Protein AF-A0A847NI66-F1 (afdb_monomer)

Structure (mmCIF, N/CA/C/O backbone):
data_AF-A0A847NI66-F1
#
_entry.id   AF-A0A847NI66-F1
#
loop_
_atom_site.group_PDB
_atom_site.id
_atom_site.type_symbol
_atom_site.label_atom_id
_atom_site.label_alt_id
_atom_site.label_comp_id
_atom_site.label_asym_id
_atom_site.label_entity_id
_atom_site.label_seq_id
_atom_site.pdbx_PDB_ins_code
_atom_site.Cartn_x
_atom_site.Cartn_y
_atom_site.Cartn_z
_atom_site.occupancy
_atom_site.B_iso_or_equiv
_atom_site.auth_seq_id
_atom_site.auth_comp_id
_atom_site.auth_asym_id
_atom_site.auth_atom_id
_atom_site.pdbx_PDB_model_num
ATOM 1 N N . MET A 1 1 ? -63.579 -19.083 55.088 1.00 67.00 1 MET A N 1
ATOM 2 C CA . MET A 1 1 ? -63.936 -18.489 53.786 1.00 67.00 1 MET A CA 1
ATOM 3 C C . MET A 1 1 ? -63.137 -17.218 53.714 1.00 67.00 1 MET A C 1
ATOM 5 O O . MET A 1 1 ? -63.244 -16.430 54.646 1.00 67.00 1 MET A O 1
ATOM 9 N N . ASP A 1 2 ? -62.292 -17.086 52.705 1.00 79.12 2 ASP A N 1
ATOM 10 C CA . ASP A 1 2 ? -61.424 -15.921 52.574 1.00 79.12 2 ASP A CA 1
ATOM 11 C C . ASP A 1 2 ? -62.212 -14.795 51.907 1.00 79.12 2 ASP A C 1
ATOM 13 O O . ASP A 1 2 ? -62.979 -15.031 50.970 1.00 79.12 2 ASP A O 1
ATOM 17 N N . ILE A 1 3 ? -62.076 -13.587 52.439 1.00 79.25 3 ILE A N 1
ATOM 18 C CA . ILE A 1 3 ? -62.732 -12.386 51.942 1.00 79.25 3 ILE A CA 1
ATOM 19 C C . ILE A 1 3 ? -61.641 -11.511 51.347 1.00 79.25 3 ILE A C 1
ATOM 21 O O . ILE A 1 3 ? -60.741 -11.072 52.058 1.00 79.25 3 ILE A O 1
ATOM 25 N N . ASN A 1 4 ? -61.738 -11.256 50.048 1.00 83.19 4 ASN A N 1
ATOM 26 C CA . ASN A 1 4 ? -60.867 -10.309 49.367 1.00 83.19 4 ASN A CA 1
ATOM 27 C C . ASN A 1 4 ? -61.493 -8.917 49.446 1.00 83.19 4 ASN A C 1
ATOM 29 O O . ASN A 1 4 ? -62.671 -8.736 49.133 1.00 83.19 4 ASN A O 1
ATOM 33 N N . ILE A 1 5 ? -60.696 -7.949 49.867 1.00 79.81 5 ILE A N 1
ATOM 34 C CA . ILE A 1 5 ? -61.041 -6.544 49.995 1.00 79.81 5 ILE A CA 1
ATOM 35 C C . ILE A 1 5 ? -60.202 -5.797 48.970 1.00 79.81 5 ILE A C 1
ATOM 37 O O . ILE A 1 5 ? -58.985 -5.940 48.932 1.00 79.81 5 ILE A O 1
ATOM 41 N N . GLN A 1 6 ? -60.861 -4.994 48.142 1.00 77.94 6 GLN A N 1
ATOM 42 C CA . GLN A 1 6 ? -60.201 -4.096 47.205 1.00 77.94 6 GLN A CA 1
ATOM 43 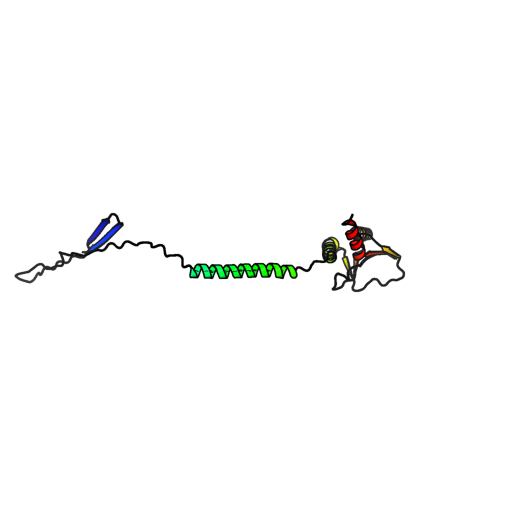C C . GLN A 1 6 ? -60.581 -2.662 47.560 1.00 77.94 6 GLN A C 1
ATOM 45 O O . GLN A 1 6 ? -61.752 -2.367 47.808 1.00 77.94 6 GLN A O 1
ATOM 50 N N . GLY A 1 7 ? -59.590 -1.780 47.601 1.00 74.94 7 GLY A N 1
ATOM 51 C CA . GLY A 1 7 ? -59.760 -0.357 47.866 1.00 74.94 7 GLY A CA 1
ATOM 52 C C . GLY A 1 7 ? -58.999 0.464 46.837 1.00 74.94 7 GLY A C 1
ATOM 53 O O . GLY A 1 7 ? -57.914 0.083 46.409 1.00 74.94 7 GLY A O 1
ATOM 54 N N . GLU A 1 8 ? -59.555 1.596 46.427 1.00 74.88 8 GLU A N 1
ATOM 55 C CA . GLU A 1 8 ? -58.884 2.526 45.522 1.00 74.88 8 GLU A CA 1
ATOM 56 C C . GLU A 1 8 ? -58.510 3.786 46.299 1.00 74.88 8 GLU A C 1
ATOM 58 O O . GLU A 1 8 ? -59.347 4.384 46.975 1.00 74.88 8 GLU A O 1
ATOM 63 N N . THR A 1 9 ? -57.232 4.156 46.248 1.00 72.75 9 THR A N 1
ATOM 64 C CA . THR A 1 9 ? -56.699 5.343 46.921 1.00 72.75 9 THR A CA 1
ATOM 65 C C . THR A 1 9 ? -56.015 6.248 45.906 1.00 72.75 9 THR A C 1
ATOM 67 O O . THR A 1 9 ? -55.599 5.797 44.838 1.00 72.75 9 THR A O 1
ATOM 70 N N . ASP A 1 10 ? -55.791 7.507 46.275 1.00 70.62 10 ASP A N 1
ATOM 71 C CA . ASP A 1 10 ? -55.070 8.492 45.454 1.00 70.62 10 ASP A CA 1
ATOM 72 C C . ASP A 1 10 ? -53.626 8.066 45.092 1.00 70.62 10 ASP A C 1
ATOM 74 O O . ASP A 1 10 ? -52.959 8.721 44.289 1.00 70.62 10 ASP A O 1
ATOM 78 N N . LYS A 1 11 ? -53.119 6.985 45.704 1.00 64.75 11 LYS A N 1
ATOM 79 C CA . LYS A 1 11 ? -51.769 6.435 45.525 1.00 64.75 11 LYS A CA 1
ATOM 80 C C . LYS A 1 11 ? -51.745 5.052 44.860 1.00 64.75 11 LYS A C 1
ATOM 82 O O . LYS A 1 11 ? -50.659 4.522 44.638 1.00 64.75 11 LYS A O 1
ATOM 87 N N . GLY A 1 12 ? -52.903 4.489 44.510 1.00 66.81 12 GLY A N 1
ATOM 88 C CA . GLY A 1 12 ? -53.028 3.190 43.848 1.00 66.81 12 GLY A CA 1
ATOM 89 C C . GLY A 1 12 ? -54.129 2.310 44.439 1.00 66.81 12 GLY A C 1
ATOM 90 O O . GLY A 1 12 ? -54.734 2.633 45.467 1.00 66.81 12 GLY A O 1
ATOM 91 N N . SER A 1 13 ? -54.394 1.191 43.768 1.00 70.06 13 SER A N 1
ATOM 92 C CA . SER A 1 13 ? -55.333 0.167 44.231 1.00 70.06 13 SER A CA 1
ATOM 93 C C . SER A 1 13 ? -54.658 -0.745 45.255 1.00 70.06 13 SER A C 1
ATOM 95 O O . SER A 1 13 ? -53.559 -1.244 45.014 1.00 70.06 13 SER A O 1
ATOM 97 N N . ILE A 1 14 ? -55.323 -0.960 46.384 1.00 71.12 14 ILE A N 1
ATOM 98 C CA . ILE A 1 14 ? -54.933 -1.915 47.420 1.00 71.12 14 ILE A CA 1
ATOM 99 C C . ILE A 1 14 ? -55.820 -3.157 47.323 1.00 71.12 14 ILE A C 1
ATOM 101 O O . ILE A 1 14 ? -57.023 -3.050 47.078 1.00 71.12 14 ILE A O 1
ATOM 105 N N . GLU A 1 15 ? -55.227 -4.331 47.515 1.00 74.88 15 GLU A N 1
ATOM 106 C CA . GLU A 1 15 ? -55.935 -5.609 47.582 1.00 74.88 15 GLU A CA 1
ATOM 107 C C . GLU A 1 15 ? -55.437 -6.377 48.809 1.00 74.88 15 GLU A C 1
ATOM 109 O O . GLU A 1 15 ? -54.244 -6.645 48.944 1.00 74.88 15 GLU A O 1
ATOM 114 N N . GLU A 1 16 ? -56.349 -6.699 49.723 1.00 72.19 16 GLU A N 1
ATOM 115 C CA . GLU A 1 16 ? -56.067 -7.406 50.972 1.00 72.19 16 GLU A CA 1
ATOM 116 C C . GLU A 1 16 ? -57.008 -8.603 51.126 1.00 72.19 16 GLU A C 1
ATOM 118 O O . GLU A 1 16 ? -58.163 -8.560 50.707 1.00 72.19 16 GLU A O 1
ATOM 123 N N . THR A 1 17 ? -56.545 -9.680 51.760 1.00 78.44 17 THR A N 1
ATOM 124 C CA . THR A 1 17 ? -57.362 -10.873 52.020 1.00 78.44 17 THR A CA 1
ATOM 125 C C . THR A 1 17 ? -57.468 -11.113 53.520 1.00 78.44 17 THR A C 1
ATOM 127 O O . THR A 1 17 ? -56.454 -11.281 54.196 1.00 78.44 17 THR A O 1
ATOM 130 N N . ILE A 1 18 ? -58.696 -11.180 54.038 1.00 79.06 18 ILE A N 1
ATOM 131 C CA . ILE A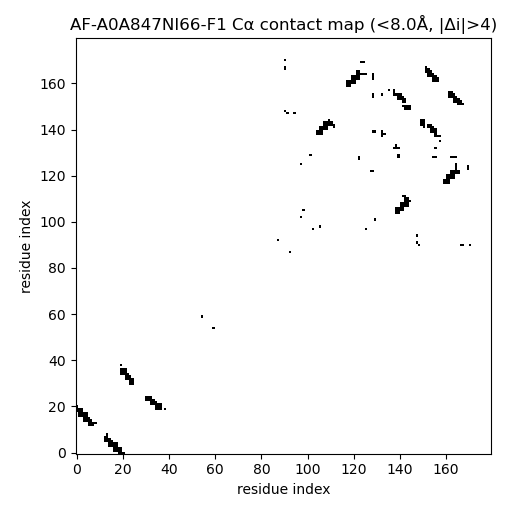 1 18 ? -58.980 -11.512 55.438 1.00 79.06 18 ILE A CA 1
ATOM 132 C C . ILE A 1 18 ? -59.685 -12.866 55.552 1.00 79.06 18 ILE A C 1
ATOM 134 O O . ILE A 1 18 ? -60.569 -13.195 54.761 1.00 79.06 18 ILE A O 1
ATOM 138 N N . THR A 1 19 ? -59.342 -13.644 56.578 1.00 78.31 19 THR A N 1
ATOM 139 C CA . THR A 1 19 ? -59.944 -14.965 56.830 1.00 78.31 19 THR A CA 1
ATOM 140 C C . THR A 1 19 ? -60.623 -14.990 58.203 1.00 78.31 19 THR A C 1
ATOM 142 O O . THR A 1 19 ? -59.993 -15.353 59.204 1.00 78.31 19 THR A O 1
ATOM 145 N N . PRO A 1 20 ? -61.912 -14.612 58.289 1.00 78.75 20 PRO A N 1
ATOM 146 C CA . PRO A 1 20 ? -62.667 -14.738 59.526 1.00 78.75 20 PRO A CA 1
ATOM 147 C C . PRO A 1 20 ? -63.026 -16.202 59.813 1.00 78.75 20 PRO A C 1
ATOM 149 O O . PRO A 1 20 ? -63.293 -17.010 58.916 1.00 78.75 20 PRO A O 1
ATOM 152 N N . SER A 1 21 ? -63.073 -16.538 61.096 1.00 80.06 21 SER A N 1
ATOM 153 C CA . SER A 1 21 ? -63.401 -17.853 61.634 1.00 80.06 21 SER A CA 1
ATOM 154 C C . SER A 1 21 ? -64.413 -17.721 62.771 1.00 80.06 21 SER A C 1
ATOM 156 O O . SER A 1 21 ? -64.324 -16.823 63.609 1.00 80.06 21 SER A O 1
ATOM 158 N N . ILE A 1 22 ? -65.390 -18.629 62.780 1.00 82.94 22 ILE A N 1
ATOM 159 C CA . ILE A 1 22 ? -66.428 -18.739 63.806 1.00 82.94 22 ILE A CA 1
ATOM 160 C C . ILE A 1 22 ? -66.473 -20.199 64.248 1.00 82.94 22 ILE A C 1
ATOM 162 O O . ILE A 1 22 ? -66.565 -21.104 63.419 1.00 82.94 22 ILE A O 1
ATOM 166 N N . VAL A 1 23 ? -66.426 -20.423 65.557 1.00 80.00 23 VAL A N 1
ATOM 167 C CA . VAL A 1 23 ? -66.478 -21.743 66.181 1.00 80.00 23 VAL A CA 1
ATOM 168 C C . VAL A 1 23 ? -67.742 -21.836 67.032 1.00 80.00 23 VAL A C 1
ATOM 170 O O . VAL A 1 23 ? -67.916 -21.085 67.994 1.00 80.00 23 VAL A O 1
ATOM 173 N N . ILE A 1 24 ? -68.626 -22.774 66.676 1.00 83.00 24 ILE A N 1
ATOM 174 C CA . ILE A 1 24 ? -69.886 -23.038 67.385 1.00 83.00 24 ILE A CA 1
ATOM 175 C C . ILE A 1 24 ? -69.813 -24.431 68.033 1.00 83.00 24 ILE A C 1
ATOM 177 O O . ILE A 1 24 ? -69.753 -25.429 67.311 1.00 83.00 24 ILE A O 1
ATOM 181 N N . PRO A 1 25 ? -69.829 -24.536 69.374 1.00 82.38 25 PRO A N 1
ATOM 182 C CA . PRO A 1 25 ? -69.877 -25.824 70.063 1.00 82.38 25 PRO A CA 1
ATOM 183 C C . PRO A 1 25 ? -71.261 -26.478 69.920 1.00 82.38 25 PRO A C 1
ATOM 185 O O . PRO A 1 25 ? -72.270 -25.839 70.199 1.00 82.38 25 PRO A O 1
ATOM 188 N N . LEU A 1 26 ? -71.321 -27.759 69.533 1.00 81.25 26 LEU A N 1
ATOM 189 C CA . LEU A 1 26 ? -72.589 -28.484 69.304 1.00 81.25 26 LEU A CA 1
ATOM 190 C C . LEU A 1 26 ? -72.963 -29.491 70.411 1.00 81.25 26 LEU A C 1
ATOM 192 O O . LEU A 1 26 ? -74.011 -30.123 70.325 1.00 81.25 26 LEU A O 1
ATOM 196 N N . ASN A 1 27 ? -72.129 -29.659 71.444 1.00 75.94 27 ASN A N 1
ATOM 197 C CA . ASN A 1 27 ? -72.331 -30.665 72.500 1.00 75.94 27 ASN A CA 1
ATOM 198 C C . ASN A 1 27 ? -72.113 -30.102 73.917 1.00 75.94 27 ASN A C 1
ATOM 200 O O . ASN A 1 27 ? -71.461 -30.724 74.755 1.00 75.94 27 ASN A O 1
ATOM 204 N N . THR A 1 28 ? -72.614 -28.894 74.180 1.00 78.00 28 THR A N 1
ATOM 205 C CA . THR A 1 28 ? -72.609 -28.290 75.521 1.00 78.00 28 THR A CA 1
ATOM 206 C C . THR A 1 28 ? -73.963 -27.634 75.806 1.00 78.00 28 THR A C 1
ATOM 208 O O . THR A 1 28 ? -74.585 -27.060 74.917 1.00 78.00 28 THR A O 1
ATOM 211 N N . SER A 1 29 ? -74.453 -27.730 77.048 1.00 72.50 29 SER A N 1
ATOM 212 C CA . SER A 1 29 ? -75.770 -27.193 77.449 1.00 72.50 29 SER A CA 1
ATOM 213 C C . SER A 1 29 ? -75.810 -25.663 77.531 1.00 72.50 29 SER A C 1
ATOM 215 O O . SER A 1 29 ? -76.879 -25.062 77.508 1.00 72.50 29 SER A O 1
ATOM 217 N N . MET A 1 30 ? -74.640 -25.039 77.638 1.00 66.44 30 MET A N 1
ATOM 218 C CA . MET A 1 30 ? -74.405 -23.607 77.513 1.00 66.44 30 MET A CA 1
ATOM 219 C C . MET A 1 30 ? -73.188 -23.460 76.603 1.00 66.44 30 MET A C 1
ATOM 221 O O . MET A 1 30 ? -72.168 -24.120 76.823 1.00 66.44 30 MET A O 1
ATOM 225 N N . PHE A 1 31 ? -73.304 -22.663 75.548 1.00 75.81 31 PHE A N 1
ATOM 226 C CA . PHE A 1 31 ? -72.214 -22.440 74.608 1.00 75.81 31 PHE A CA 1
ATOM 227 C C . PHE A 1 31 ? -72.034 -20.951 74.349 1.00 75.81 31 PHE A C 1
ATOM 229 O O . PHE A 1 31 ? -72.996 -20.188 74.299 1.00 75.81 31 PHE A O 1
ATOM 236 N N . GLN A 1 32 ? -70.775 -20.562 74.184 1.00 75.12 32 GLN A N 1
ATOM 237 C CA . GLN A 1 32 ? -70.376 -19.247 73.718 1.00 75.12 32 GLN A CA 1
ATOM 238 C C . GLN A 1 32 ? -69.835 -19.415 72.301 1.00 75.12 32 GLN A C 1
ATOM 240 O O . GLN A 1 32 ? -69.019 -20.302 72.044 1.00 75.12 32 GLN A O 1
ATOM 245 N N . ILE A 1 33 ? -70.327 -18.590 71.381 1.00 77.81 33 ILE A N 1
ATOM 246 C CA . ILE A 1 33 ? -69.792 -18.515 70.024 1.00 77.81 33 ILE A CA 1
ATOM 247 C C . ILE A 1 33 ? -68.497 -17.710 70.113 1.00 77.81 33 ILE A C 1
ATOM 249 O O . ILE A 1 33 ? -68.516 -16.557 70.544 1.00 77.81 33 ILE A O 1
ATOM 253 N N . SER A 1 34 ? -67.387 -18.333 69.733 1.00 70.56 34 SER A N 1
ATOM 254 C CA . SER A 1 34 ? -66.053 -17.728 69.760 1.00 70.56 34 SER A CA 1
ATOM 255 C C . SER A 1 34 ? -65.480 -17.689 68.346 1.00 70.56 34 SER A C 1
ATOM 257 O O . SER A 1 34 ? -65.810 -18.532 67.515 1.00 70.56 34 SER A O 1
ATOM 259 N N . GLY A 1 35 ? -64.626 -16.717 68.048 1.00 74.06 35 GLY A N 1
ATOM 260 C CA . GLY A 1 35 ? -64.072 -16.521 66.709 1.00 74.06 35 GLY A CA 1
ATOM 261 C C . GLY A 1 35 ? -63.222 -15.257 66.622 1.00 74.06 35 GLY A C 1
ATOM 262 O O . GLY A 1 35 ? -63.134 -14.506 67.591 1.00 74.06 35 GLY A O 1
ATOM 263 N N . ASN A 1 36 ? -62.602 -15.020 65.466 1.00 71.44 36 ASN A N 1
ATOM 264 C CA . ASN A 1 36 ? -61.813 -13.816 65.162 1.00 71.44 36 ASN A CA 1
ATOM 265 C C . ASN A 1 36 ? -62.589 -12.860 64.233 1.00 71.44 36 ASN A C 1
ATOM 267 O O . ASN A 1 36 ? -62.105 -12.464 63.179 1.00 71.44 36 ASN A O 1
ATOM 271 N N . THR A 1 37 ? -63.825 -12.523 64.604 1.00 63.31 37 THR A N 1
ATOM 272 C CA . THR A 1 37 ? -64.723 -11.668 63.805 1.00 63.31 37 THR A CA 1
ATOM 273 C C . THR A 1 37 ? -64.368 -10.178 63.821 1.00 63.31 37 THR A C 1
ATOM 275 O O . THR A 1 37 ? -64.776 -9.466 62.911 1.00 63.31 37 THR A O 1
ATOM 278 N N . GLU A 1 38 ? -63.601 -9.708 64.807 1.00 61.22 38 GLU A N 1
ATOM 279 C CA . GLU A 1 38 ? -63.075 -8.337 64.875 1.00 61.22 38 GLU A CA 1
ATOM 280 C C . GLU A 1 38 ? -61.568 -8.370 64.573 1.00 61.22 38 GLU A C 1
ATOM 282 O O . GLU A 1 38 ? -60.746 -8.578 65.464 1.00 61.22 38 GLU A O 1
ATOM 287 N N . LEU A 1 39 ? -61.209 -8.249 63.293 1.00 64.06 39 LEU A N 1
ATOM 288 C CA . LEU A 1 39 ? -59.822 -8.154 62.831 1.00 64.06 39 LEU A CA 1
ATOM 289 C C . LEU A 1 39 ? -59.523 -6.690 62.487 1.00 64.06 39 LEU A C 1
ATOM 291 O O . LEU A 1 39 ? -60.049 -6.178 61.503 1.00 64.06 39 LEU A O 1
ATOM 295 N N . ASP A 1 40 ? -58.686 -6.035 63.293 1.00 61.19 40 ASP A N 1
ATOM 296 C CA . ASP A 1 40 ? -58.102 -4.721 62.993 1.00 61.19 40 ASP A CA 1
ATOM 297 C C . ASP A 1 40 ? -56.650 -4.941 62.546 1.00 61.19 40 ASP A C 1
ATOM 299 O O . ASP A 1 40 ? -55.767 -5.213 63.366 1.00 61.19 40 ASP A O 1
ATOM 303 N N . ILE A 1 41 ? -56.426 -4.961 61.229 1.00 65.06 41 ILE A N 1
ATOM 304 C CA . ILE A 1 41 ? -55.103 -5.177 60.638 1.00 65.06 41 ILE A CA 1
ATOM 305 C C . ILE A 1 41 ? -54.547 -3.803 60.236 1.00 65.06 41 ILE A C 1
ATOM 307 O O . ILE A 1 41 ? -55.065 -3.194 59.300 1.00 65.06 41 ILE A O 1
ATOM 311 N N . PRO A 1 42 ? -53.500 -3.290 60.908 1.00 61.06 42 PRO A N 1
ATOM 312 C CA . PRO A 1 42 ? -52.881 -2.028 60.524 1.00 61.06 42 PRO A CA 1
ATOM 313 C C . PRO A 1 42 ? -52.101 -2.193 59.210 1.00 61.06 42 PRO A C 1
ATOM 315 O O . PRO A 1 42 ? -51.086 -2.889 59.168 1.00 61.06 42 PRO A O 1
ATOM 318 N N . GLY A 1 43 ? -52.568 -1.535 58.147 1.00 61.25 43 GLY A N 1
ATOM 319 C CA . GLY A 1 43 ? -51.896 -1.462 56.845 1.00 61.25 43 GLY A CA 1
ATOM 320 C C . GLY A 1 43 ? -51.013 -0.215 56.708 1.00 61.25 43 GLY A C 1
ATOM 321 O O . GLY A 1 43 ? -51.354 0.860 57.204 1.00 61.25 43 GLY A O 1
ATOM 322 N N . ALA A 1 44 ? -49.873 -0.342 56.023 1.00 62.97 44 ALA A N 1
ATOM 323 C CA . ALA A 1 44 ? -48.981 0.769 55.689 1.00 62.97 44 ALA A CA 1
ATOM 324 C C . ALA A 1 44 ? -48.841 0.892 54.165 1.00 62.97 44 ALA A C 1
ATOM 326 O O . ALA A 1 44 ? -48.603 -0.099 53.480 1.00 62.97 44 ALA A O 1
ATOM 327 N N . ILE A 1 45 ? -48.977 2.111 53.635 1.00 64.75 45 ILE A N 1
ATOM 328 C CA . ILE A 1 45 ? -48.779 2.403 52.209 1.00 64.75 45 ILE A CA 1
ATOM 329 C C . ILE A 1 45 ? -47.314 2.799 52.009 1.00 64.75 45 ILE A C 1
ATOM 331 O O . ILE A 1 45 ? -46.892 3.871 52.445 1.00 64.75 45 ILE A O 1
ATOM 335 N N . GLU A 1 46 ? -46.533 1.937 51.362 1.00 64.06 46 GLU A N 1
ATOM 336 C CA . GLU A 1 46 ? -45.133 2.218 51.039 1.00 64.06 46 GLU A CA 1
ATOM 337 C C . GLU A 1 46 ? -45.026 2.951 49.690 1.00 64.06 46 GLU A C 1
ATOM 339 O O . GLU A 1 46 ? -45.354 2.412 48.634 1.00 64.06 46 GLU A O 1
ATOM 344 N N . GLU A 1 47 ? -44.555 4.202 49.705 1.00 59.44 47 GLU A N 1
ATOM 345 C CA . GLU A 1 47 ? -44.311 4.993 48.492 1.00 59.44 47 GLU A CA 1
ATOM 346 C C . GLU A 1 47 ? -42.850 4.827 48.039 1.00 59.44 47 GLU A C 1
ATOM 348 O O . GLU A 1 47 ? -41.910 5.230 48.729 1.00 59.44 47 GLU A O 1
ATOM 353 N N . THR A 1 48 ? -42.635 4.238 46.857 1.00 66.69 48 THR A N 1
ATOM 354 C CA . THR A 1 48 ? -41.286 4.087 46.288 1.00 66.69 48 THR A CA 1
ATOM 355 C C . THR A 1 48 ? -40.797 5.433 45.748 1.00 66.69 48 THR A C 1
ATOM 357 O O . THR A 1 48 ? -41.216 5.881 44.682 1.00 66.69 48 THR A O 1
ATOM 360 N N . THR A 1 49 ? -39.881 6.086 46.464 1.00 65.00 49 THR A N 1
ATOM 361 C CA . THR A 1 49 ? -39.250 7.337 46.016 1.00 65.00 49 THR A CA 1
ATOM 362 C C . THR A 1 49 ? -37.991 7.051 45.196 1.00 65.00 49 THR A C 1
ATOM 364 O O . THR A 1 49 ? -37.014 6.486 45.684 1.00 65.00 49 THR A O 1
ATOM 367 N N . GLN A 1 50 ? -37.987 7.467 43.926 1.00 64.19 50 GLN A N 1
ATOM 368 C CA . GLN A 1 50 ? -36.779 7.436 43.098 1.00 64.19 50 GLN A CA 1
ATOM 369 C C . GLN A 1 50 ? -35.871 8.612 43.464 1.00 64.19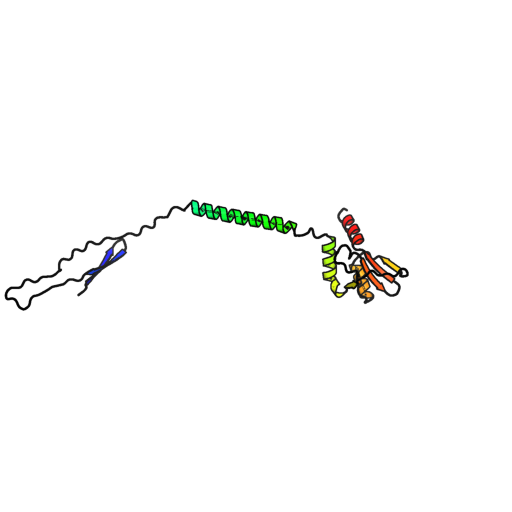 50 GLN A C 1
ATOM 371 O O . GLN A 1 50 ? -36.043 9.736 42.994 1.00 64.19 50 GLN A O 1
ATOM 376 N N . ILE A 1 51 ? -34.890 8.353 44.322 1.00 69.62 51 ILE A N 1
ATOM 377 C CA . ILE A 1 51 ? -33.812 9.299 44.615 1.00 69.62 51 ILE A CA 1
ATOM 378 C C . ILE A 1 51 ? -32.781 9.235 43.488 1.00 69.62 51 ILE A C 1
ATOM 380 O O . ILE A 1 51 ? -32.195 8.185 43.226 1.00 69.62 51 ILE A O 1
ATOM 384 N N . GLN A 1 52 ? -32.537 10.367 42.824 1.00 62.12 52 GLN A N 1
ATOM 385 C CA . GLN A 1 52 ? -31.427 10.488 41.882 1.00 62.12 52 GLN A CA 1
ATOM 386 C C . GLN A 1 52 ? -30.115 10.314 42.654 1.00 62.12 52 GLN A C 1
ATOM 388 O O . GLN A 1 52 ? -29.734 11.188 43.437 1.00 62.12 52 GLN A O 1
ATOM 393 N N . LEU A 1 53 ? -29.435 9.178 42.462 1.00 64.69 53 LEU A N 1
ATOM 394 C CA . LEU A 1 53 ? -28.126 8.974 43.069 1.00 64.69 53 LEU A CA 1
ATOM 395 C C . LEU A 1 53 ? -27.152 10.029 42.522 1.00 64.69 53 LEU A C 1
ATOM 397 O O . LEU A 1 53 ? -27.075 10.222 41.304 1.00 64.69 53 LEU A O 1
ATOM 401 N N . PRO A 1 54 ? -26.395 10.719 43.391 1.00 69.50 54 PRO A N 1
ATOM 402 C CA . PRO A 1 54 ? -25.375 11.647 42.939 1.00 69.50 54 PRO A CA 1
ATOM 403 C C . PRO A 1 54 ? -24.345 10.889 42.100 1.00 69.50 54 PRO A C 1
ATOM 405 O O . PRO A 1 54 ? -23.862 9.830 42.500 1.00 69.50 54 PRO A O 1
ATOM 408 N N . VAL A 1 55 ? -24.006 11.446 40.935 1.00 70.69 55 VAL A N 1
ATOM 409 C CA . VAL A 1 55 ? -22.999 10.876 40.035 1.00 70.69 55 VAL A CA 1
ATOM 410 C C . VAL A 1 55 ? -21.707 10.641 40.814 1.00 70.69 55 VAL A C 1
ATOM 412 O O . VAL A 1 55 ? -21.129 11.577 41.377 1.00 70.69 55 VAL A O 1
ATOM 415 N N . ASP A 1 56 ? -21.248 9.390 40.834 1.00 76.62 56 ASP A N 1
ATOM 416 C CA . ASP A 1 56 ? -19.995 9.016 41.478 1.00 76.62 56 ASP A CA 1
ATOM 417 C C . ASP A 1 56 ? -18.819 9.607 40.689 1.00 76.62 56 ASP A C 1
ATOM 419 O O . ASP A 1 56 ? -18.326 9.055 39.700 1.00 76.62 56 ASP A O 1
ATOM 423 N N . LYS A 1 57 ? -18.369 10.779 41.145 1.00 80.00 57 LYS A N 1
ATOM 424 C CA . LYS A 1 57 ? -17.282 11.551 40.533 1.00 80.00 57 LYS A CA 1
ATOM 425 C C . LYS A 1 57 ? -15.990 10.739 40.400 1.00 80.00 57 LYS A C 1
ATOM 427 O O . LYS A 1 57 ? -15.203 11.026 39.502 1.00 80.00 57 LYS A O 1
ATOM 432 N N . LYS A 1 58 ? -15.759 9.734 41.259 1.00 82.19 58 LYS A N 1
ATOM 433 C CA . LYS A 1 58 ? -14.552 8.894 41.205 1.00 82.19 58 LYS A CA 1
ATOM 434 C C . LYS A 1 58 ? -14.597 7.927 40.027 1.00 82.19 58 LYS A C 1
ATOM 436 O O . LYS A 1 58 ? -13.602 7.802 39.319 1.00 82.19 58 LYS A O 1
ATOM 441 N N . GLN A 1 59 ? -15.745 7.294 39.787 1.00 81.12 59 GLN A N 1
ATOM 442 C CA . GLN A 1 59 ? -15.921 6.402 38.638 1.00 81.12 59 GLN A CA 1
ATOM 443 C C . GLN A 1 59 ? -15.815 7.172 37.322 1.00 81.12 59 GLN A C 1
ATOM 445 O O . GLN A 1 59 ? -15.085 6.759 36.425 1.00 81.12 59 GLN A O 1
ATOM 450 N N . VAL A 1 60 ? -16.456 8.341 37.235 1.00 85.81 60 VAL A N 1
ATOM 451 C CA . VAL A 1 60 ? -16.377 9.195 36.039 1.00 85.81 60 VAL A CA 1
ATOM 452 C C . VAL A 1 60 ? -14.940 9.652 35.770 1.00 85.81 60 VAL A C 1
ATOM 454 O O . VAL A 1 60 ? -14.486 9.606 34.626 1.00 85.81 60 VAL A O 1
ATOM 457 N N . ALA A 1 61 ? -14.190 10.029 36.811 1.00 86.56 61 ALA A N 1
ATOM 458 C CA . ALA A 1 61 ? -12.783 10.397 36.669 1.00 86.56 61 ALA A CA 1
ATOM 459 C C . ALA A 1 61 ? -11.916 9.219 36.190 1.00 86.56 61 ALA A C 1
ATOM 461 O O . ALA A 1 61 ? -11.073 9.402 35.313 1.00 86.56 61 ALA A O 1
ATOM 462 N N . LEU A 1 62 ? -12.144 8.008 36.712 1.00 89.88 62 LEU A N 1
ATOM 463 C CA . LEU A 1 62 ? -11.411 6.805 36.310 1.00 89.88 62 LEU A CA 1
ATOM 464 C C . LEU A 1 62 ? -11.629 6.476 34.825 1.00 89.88 62 LEU A C 1
ATOM 466 O O . LEU A 1 62 ? -10.661 6.271 34.092 1.00 89.88 62 LEU A O 1
ATOM 470 N N . PHE A 1 63 ? -12.882 6.496 34.358 1.00 90.06 63 PHE A N 1
ATOM 471 C CA . PHE A 1 63 ? -13.193 6.282 32.942 1.00 90.06 63 PHE A CA 1
ATOM 472 C C . PHE A 1 63 ? -12.616 7.383 32.044 1.00 90.06 63 PHE A C 1
ATOM 474 O O . PHE A 1 63 ? -12.110 7.083 30.963 1.00 90.06 63 PHE A O 1
ATOM 481 N N . GLY A 1 64 ? -12.617 8.638 32.505 1.00 91.19 64 GLY A N 1
ATOM 482 C CA . GLY A 1 64 ? -11.989 9.750 31.789 1.00 91.19 64 GLY A CA 1
ATOM 483 C C . GLY A 1 64 ? -10.479 9.566 31.606 1.00 91.19 64 GLY A C 1
ATOM 484 O O . GLY A 1 64 ? -9.961 9.793 30.514 1.00 91.19 64 GLY A O 1
ATOM 485 N N . ILE A 1 65 ? -9.776 9.092 32.641 1.00 93.31 65 ILE A N 1
ATOM 486 C CA . ILE A 1 65 ? -8.335 8.800 32.573 1.00 93.31 65 ILE A CA 1
ATOM 487 C C . ILE A 1 65 ? -8.059 7.668 31.578 1.00 93.31 65 ILE A C 1
ATOM 489 O O . ILE A 1 65 ? -7.179 7.805 30.729 1.00 93.31 65 ILE A O 1
ATOM 493 N N . ILE A 1 66 ? -8.828 6.574 31.641 1.00 94.75 66 ILE A N 1
ATOM 494 C CA . ILE A 1 66 ? -8.693 5.436 30.717 1.00 94.75 66 ILE A CA 1
ATOM 495 C C . ILE A 1 66 ? -8.888 5.893 29.267 1.00 94.75 66 ILE A C 1
ATOM 497 O O . ILE A 1 66 ? -8.084 5.557 28.396 1.00 94.75 66 ILE A O 1
ATOM 501 N N . LEU A 1 67 ? -9.919 6.703 29.011 1.00 94.06 67 LEU A N 1
ATOM 502 C CA . LEU A 1 67 ? -10.193 7.240 27.681 1.00 94.06 67 LEU A CA 1
ATOM 503 C C . LEU A 1 67 ? -9.069 8.169 27.195 1.00 94.06 67 LEU A C 1
ATOM 505 O O . LEU A 1 67 ? -8.669 8.101 26.034 1.00 94.06 67 LEU A O 1
ATOM 509 N N . GLY A 1 68 ? -8.517 8.993 28.089 1.00 94.88 68 GLY A N 1
ATOM 510 C CA . GLY A 1 68 ? -7.374 9.855 27.794 1.00 94.88 68 GLY A CA 1
ATOM 511 C C . GLY A 1 68 ? -6.128 9.064 27.394 1.00 94.88 68 GLY A C 1
ATOM 512 O O . GLY A 1 68 ? -5.510 9.373 26.376 1.00 94.88 68 GLY A O 1
ATOM 513 N N . PHE A 1 69 ? -5.792 8.004 28.136 1.00 95.56 69 PHE A N 1
ATOM 514 C CA . PHE A 1 69 ? -4.678 7.113 27.793 1.00 95.56 69 PHE A CA 1
ATOM 515 C C . PHE A 1 69 ? -4.889 6.403 26.456 1.00 95.56 69 PHE A C 1
ATOM 517 O O . PHE A 1 69 ? -3.945 6.290 25.675 1.00 95.56 69 PHE A O 1
ATOM 524 N N . LEU A 1 70 ? -6.115 5.962 26.166 1.00 94.88 70 LEU A N 1
ATOM 525 C CA . LEU A 1 70 ? -6.443 5.327 24.891 1.00 94.88 70 LEU A CA 1
ATOM 526 C C . LEU A 1 70 ? -6.240 6.291 23.713 1.00 94.88 70 LEU A C 1
ATOM 528 O O . LEU A 1 70 ? -5.646 5.915 22.703 1.00 94.88 70 LEU A O 1
ATOM 532 N N . LEU A 1 71 ? -6.673 7.547 23.857 1.00 94.69 71 LEU A N 1
ATOM 533 C CA . LEU A 1 71 ? -6.462 8.588 22.848 1.00 94.69 71 LEU A CA 1
ATOM 534 C C . LEU A 1 71 ? -4.976 8.919 22.663 1.00 94.69 71 LEU A C 1
ATOM 536 O O . LEU A 1 71 ? -4.511 9.036 21.531 1.00 94.69 71 LEU A O 1
ATOM 540 N N . LEU A 1 72 ? -4.215 9.017 23.754 1.00 94.25 72 LEU A N 1
ATOM 541 C CA . LEU A 1 72 ? -2.764 9.220 23.711 1.00 94.25 72 LEU A CA 1
ATOM 542 C C . LEU A 1 72 ? -2.047 8.065 23.004 1.00 94.25 72 LEU A C 1
ATOM 544 O O . LEU A 1 72 ? -1.191 8.302 22.153 1.00 94.25 72 LEU A O 1
ATOM 548 N N . GLY A 1 73 ? -2.436 6.824 23.305 1.00 92.88 73 GLY A N 1
ATOM 549 C CA . GLY A 1 73 ? -1.941 5.634 22.620 1.00 92.88 73 GLY A CA 1
ATOM 550 C C . GLY A 1 73 ? -2.257 5.657 21.125 1.00 92.88 73 GLY A C 1
ATOM 551 O O . GLY A 1 73 ? -1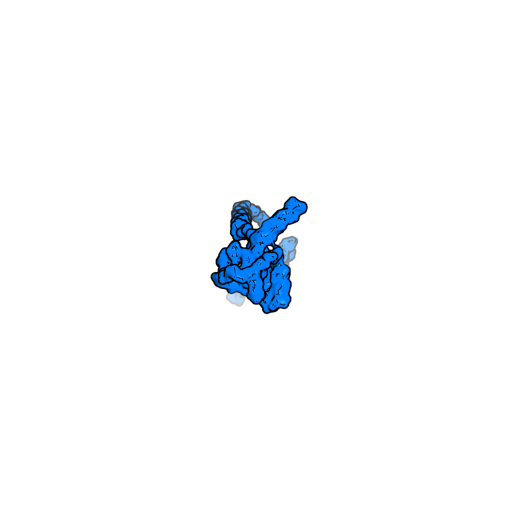.384 5.367 20.311 1.00 92.88 73 GLY A O 1
ATOM 552 N N . LEU A 1 74 ? -3.466 6.077 20.742 1.00 90.06 74 LEU A N 1
ATOM 553 C CA . LEU A 1 74 ? -3.853 6.200 19.337 1.00 90.06 74 LEU A CA 1
ATOM 554 C C . LEU A 1 74 ? -3.009 7.250 18.599 1.00 90.06 74 LEU A C 1
ATOM 556 O O . LEU A 1 74 ? -2.515 6.979 17.506 1.00 90.06 74 LEU A O 1
ATOM 560 N N . ILE A 1 75 ? -2.791 8.419 19.207 1.00 89.69 75 ILE A N 1
ATOM 561 C CA . ILE A 1 75 ? -1.927 9.470 18.647 1.00 89.69 75 ILE A CA 1
ATOM 562 C C . ILE A 1 75 ? -0.493 8.953 18.487 1.00 89.69 75 ILE A C 1
ATOM 564 O O . ILE A 1 75 ? 0.121 9.160 17.438 1.00 89.69 75 ILE A O 1
ATOM 568 N N . TYR A 1 76 ? 0.023 8.241 19.492 1.00 89.56 76 TYR A N 1
ATOM 569 C CA . TYR A 1 76 ? 1.353 7.640 19.445 1.00 89.56 76 TYR A CA 1
ATOM 570 C C . TYR A 1 76 ? 1.479 6.632 18.298 1.00 89.56 76 TYR A C 1
ATOM 572 O O . TYR A 1 76 ? 2.424 6.713 17.516 1.00 89.56 76 TYR A O 1
ATOM 580 N N . VAL A 1 77 ? 0.501 5.733 18.141 1.00 86.19 77 VAL A N 1
ATOM 581 C CA . VAL A 1 77 ? 0.474 4.761 17.042 1.00 86.19 77 VAL A CA 1
ATOM 582 C C . VAL A 1 77 ? 0.406 5.467 15.694 1.00 86.19 77 VAL A C 1
ATOM 584 O O . VAL A 1 77 ? 1.158 5.093 14.805 1.00 86.19 77 VAL A O 1
ATOM 587 N N . ILE A 1 78 ? -0.419 6.501 15.519 1.00 83.31 78 ILE A N 1
ATOM 588 C CA . ILE A 1 78 ? -0.500 7.239 14.247 1.00 83.31 78 ILE A CA 1
ATOM 589 C C . ILE A 1 78 ? 0.849 7.887 13.906 1.00 83.31 78 ILE A C 1
ATOM 591 O O . ILE A 1 78 ? 1.339 7.746 12.785 1.00 83.31 78 ILE A O 1
ATOM 595 N N . PHE A 1 79 ? 1.480 8.563 14.869 1.00 79.44 79 PHE A N 1
ATOM 596 C CA . PHE A 1 79 ? 2.756 9.241 14.640 1.00 79.44 79 PHE A CA 1
ATOM 597 C C . PHE A 1 79 ? 3.897 8.248 14.371 1.00 79.44 79 PHE A C 1
ATOM 599 O O . PHE A 1 79 ? 4.671 8.422 13.431 1.00 79.44 79 PHE A O 1
ATOM 606 N N . PHE A 1 80 ? 3.960 7.163 15.143 1.00 75.81 80 PHE A N 1
ATOM 607 C CA . PHE A 1 80 ? 4.972 6.120 14.988 1.00 75.81 80 PHE A CA 1
ATOM 608 C C . PHE A 1 80 ? 4.761 5.272 13.719 1.00 75.81 80 PHE A C 1
ATOM 610 O O . PHE A 1 80 ? 5.719 4.913 13.034 1.00 75.81 80 PHE A O 1
ATOM 617 N N . THR A 1 81 ? 3.509 5.015 13.331 1.00 73.19 81 THR A N 1
ATOM 618 C CA . THR A 1 81 ? 3.177 4.280 12.096 1.00 73.19 81 THR A CA 1
ATOM 619 C C . THR A 1 81 ? 3.567 5.084 10.856 1.00 73.19 81 THR A C 1
ATOM 621 O O . THR A 1 81 ? 4.137 4.524 9.920 1.00 73.19 81 THR A O 1
ATOM 624 N N . ASN A 1 82 ? 3.369 6.407 10.860 1.00 58.00 82 ASN A N 1
ATOM 625 C CA . ASN A 1 82 ? 3.767 7.271 9.744 1.00 58.00 82 ASN A CA 1
ATOM 626 C C . ASN A 1 82 ? 5.289 7.369 9.556 1.00 58.00 82 ASN A C 1
ATOM 628 O O . ASN A 1 82 ? 5.736 7.567 8.433 1.00 58.00 82 ASN A O 1
ATOM 632 N N . ALA A 1 83 ? 6.095 7.166 10.604 1.00 52.88 83 ALA A N 1
ATOM 633 C CA . ALA A 1 83 ? 7.553 7.076 10.466 1.00 52.88 83 ALA A CA 1
ATOM 634 C C . ALA A 1 83 ? 8.008 5.790 9.742 1.00 52.88 83 ALA A C 1
ATOM 636 O O . ALA A 1 83 ? 9.114 5.733 9.207 1.00 52.88 83 ALA A O 1
ATOM 637 N N . THR A 1 84 ? 7.146 4.766 9.699 1.00 51.34 84 THR A N 1
ATOM 638 C CA . THR A 1 84 ? 7.401 3.486 9.014 1.00 51.34 84 THR A CA 1
ATOM 639 C C . THR A 1 84 ? 6.813 3.452 7.603 1.00 51.34 84 THR A C 1
ATOM 641 O O . THR A 1 84 ? 7.213 2.617 6.786 1.00 51.34 84 THR A O 1
ATOM 644 N N . ILE A 1 85 ? 5.913 4.389 7.272 1.00 52.22 85 ILE A N 1
ATOM 645 C CA . ILE A 1 85 ? 5.633 4.750 5.882 1.00 52.22 85 ILE A CA 1
ATOM 646 C C . ILE A 1 85 ? 6.908 5.424 5.398 1.00 52.22 85 ILE A C 1
ATOM 648 O O . ILE A 1 85 ? 7.062 6.642 5.470 1.00 52.22 85 ILE A O 1
ATOM 652 N N . LYS A 1 86 ? 7.862 4.582 4.979 1.00 54.00 86 LYS A N 1
ATOM 653 C CA . LYS A 1 86 ? 9.068 4.968 4.263 1.00 54.00 86 LYS A CA 1
ATOM 654 C C . LYS A 1 86 ? 8.680 6.130 3.372 1.00 54.00 86 LYS A C 1
ATOM 656 O O . LYS A 1 86 ? 7.670 6.048 2.674 1.00 54.00 86 LYS A O 1
ATOM 661 N N . ILE A 1 87 ? 9.457 7.200 3.427 1.00 54.50 87 ILE A N 1
ATOM 662 C CA . ILE A 1 87 ? 9.497 8.210 2.380 1.00 54.50 87 ILE A CA 1
ATOM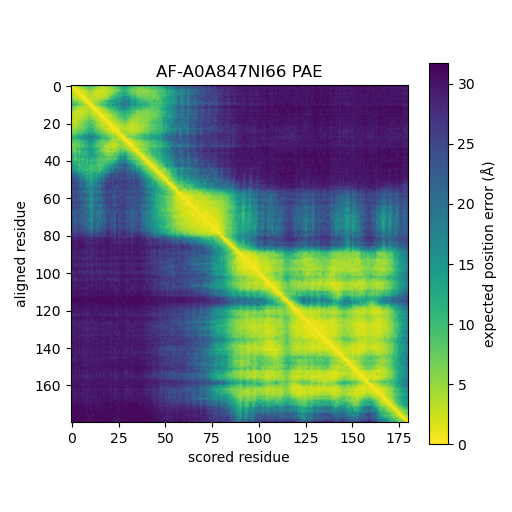 663 C C . ILE A 1 87 ? 9.697 7.405 1.093 1.00 54.50 87 ILE A C 1
ATOM 665 O O . ILE A 1 87 ? 10.815 6.989 0.804 1.00 54.50 87 ILE A O 1
ATOM 669 N N . ILE A 1 88 ? 8.599 7.028 0.427 1.00 56.34 88 ILE A N 1
ATOM 670 C CA . ILE A 1 88 ? 8.643 6.220 -0.783 1.00 56.34 88 ILE A CA 1
ATOM 671 C C . ILE A 1 88 ? 9.346 7.143 -1.746 1.00 56.34 88 ILE A C 1
ATOM 673 O O . ILE A 1 88 ? 8.796 8.186 -2.117 1.00 56.34 88 ILE A O 1
ATOM 677 N N . ASP A 1 89 ? 10.585 6.787 -2.061 1.00 67.75 89 ASP A N 1
ATOM 678 C CA . ASP A 1 89 ? 11.407 7.555 -2.968 1.00 67.75 89 ASP A CA 1
ATOM 679 C C . ASP A 1 89 ? 10.569 7.784 -4.241 1.00 67.75 89 ASP A C 1
ATOM 681 O O . ASP A 1 89 ? 9.915 6.843 -4.722 1.00 67.75 89 ASP A O 1
ATOM 685 N N . PRO A 1 90 ? 10.493 9.013 -4.783 1.00 70.00 90 PRO A N 1
ATOM 686 C CA . PRO A 1 90 ? 9.852 9.247 -6.074 1.00 70.00 90 PRO A CA 1
ATOM 687 C C . PRO A 1 90 ? 10.285 8.228 -7.148 1.00 70.00 90 PRO A C 1
ATOM 689 O O . PRO A 1 90 ? 9.457 7.856 -7.986 1.00 70.00 90 PRO A O 1
ATOM 692 N N . LEU A 1 91 ? 11.516 7.703 -7.070 1.00 75.06 91 LEU A N 1
ATOM 693 C CA . LEU A 1 91 ? 12.001 6.585 -7.884 1.00 75.06 91 LEU A CA 1
ATOM 694 C C . LEU A 1 91 ? 11.192 5.292 -7.673 1.00 75.06 91 LEU A C 1
ATOM 696 O O . LEU A 1 91 ? 10.673 4.731 -8.638 1.00 75.06 91 LEU A O 1
ATOM 700 N N . GLU A 1 92 ? 11.010 4.846 -6.427 1.00 76.06 92 GLU A N 1
ATOM 701 C CA . GLU A 1 92 ? 10.259 3.628 -6.084 1.00 76.06 92 GLU A CA 1
ATOM 702 C C . GLU A 1 92 ? 8.796 3.723 -6.555 1.00 76.06 92 GLU A C 1
ATOM 704 O O . GLU A 1 92 ? 8.230 2.779 -7.115 1.00 76.06 92 GLU A O 1
ATOM 709 N N . LYS A 1 93 ? 8.177 4.902 -6.404 1.00 76.88 93 LYS A N 1
ATOM 710 C CA . LYS A 1 93 ? 6.809 5.148 -6.884 1.00 76.88 93 LYS A CA 1
ATOM 711 C C . LYS A 1 93 ? 6.712 5.038 -8.410 1.00 76.88 93 LYS A C 1
ATOM 713 O O . LYS A 1 93 ? 5.735 4.474 -8.914 1.00 76.88 93 LYS A O 1
ATOM 718 N N . LYS A 1 94 ? 7.696 5.571 -9.146 1.00 77.50 94 LYS A N 1
ATOM 719 C CA . LYS A 1 94 ? 7.755 5.512 -10.618 1.00 77.50 94 LYS A CA 1
ATOM 720 C C . LYS A 1 94 ? 8.015 4.083 -11.100 1.00 77.50 94 LYS A C 1
ATOM 722 O O . LYS A 1 94 ? 7.294 3.615 -11.978 1.00 77.50 94 LYS A O 1
ATOM 727 N N . MET A 1 95 ? 8.928 3.361 -10.449 1.00 81.19 95 MET A N 1
ATOM 728 C CA . MET A 1 95 ? 9.178 1.931 -10.665 1.00 81.19 95 MET A CA 1
ATOM 729 C C . MET A 1 95 ? 7.922 1.097 -10.496 1.00 81.19 95 MET A C 1
ATOM 731 O O . MET A 1 95 ? 7.489 0.434 -11.438 1.00 81.19 95 MET A O 1
ATOM 735 N N . ARG A 1 96 ? 7.241 1.215 -9.355 1.00 81.62 96 ARG A N 1
ATOM 736 C CA . ARG A 1 96 ? 5.996 0.480 -9.111 1.00 81.62 96 ARG A CA 1
ATOM 737 C C . ARG A 1 96 ? 4.923 0.779 -10.162 1.00 81.62 96 ARG A C 1
ATOM 739 O O . ARG A 1 96 ? 4.154 -0.108 -10.525 1.00 81.62 96 ARG A O 1
ATOM 746 N N . LYS A 1 97 ? 4.864 2.016 -10.667 1.00 83.69 97 LYS A N 1
ATOM 747 C CA . LYS A 1 97 ? 3.937 2.397 -11.742 1.00 83.69 97 LYS A CA 1
ATOM 748 C C . LYS A 1 97 ? 4.287 1.713 -13.068 1.00 83.69 97 LYS A C 1
ATOM 750 O O . LYS A 1 97 ? 3.372 1.250 -13.742 1.00 83.69 97 LYS A O 1
ATOM 755 N N . ILE A 1 98 ? 5.571 1.630 -13.417 1.00 84.25 98 ILE A N 1
ATOM 756 C CA . ILE A 1 98 ? 6.049 0.954 -14.631 1.00 84.25 98 ILE A CA 1
ATOM 757 C C . ILE A 1 98 ? 5.754 -0.546 -14.553 1.00 84.25 98 ILE A C 1
ATOM 759 O O . ILE A 1 98 ? 5.083 -1.064 -15.442 1.00 84.25 98 ILE A O 1
ATOM 763 N N . PHE A 1 99 ? 6.120 -1.209 -13.451 1.00 84.69 99 PHE A N 1
ATOM 764 C CA . PHE A 1 99 ? 5.817 -2.630 -13.237 1.00 84.69 99 PHE A CA 1
ATOM 765 C C . PHE A 1 99 ? 4.315 -2.926 -13.288 1.00 84.69 99 PHE A C 1
ATOM 767 O O . PHE A 1 99 ? 3.904 -3.927 -13.860 1.00 84.69 99 PHE A O 1
ATOM 774 N N . LYS A 1 100 ? 3.470 -2.043 -12.742 1.00 84.56 100 LYS A N 1
ATOM 775 C CA . LYS A 1 100 ? 2.015 -2.244 -12.764 1.00 84.56 100 LYS A CA 1
ATOM 776 C C . LYS A 1 100 ? 1.385 -2.017 -14.143 1.00 84.56 100 LYS A C 1
ATOM 778 O O . LYS A 1 100 ? 0.403 -2.672 -14.461 1.00 84.56 100 LYS A O 1
ATOM 783 N N . LYS A 1 101 ? 1.881 -1.049 -14.923 1.00 8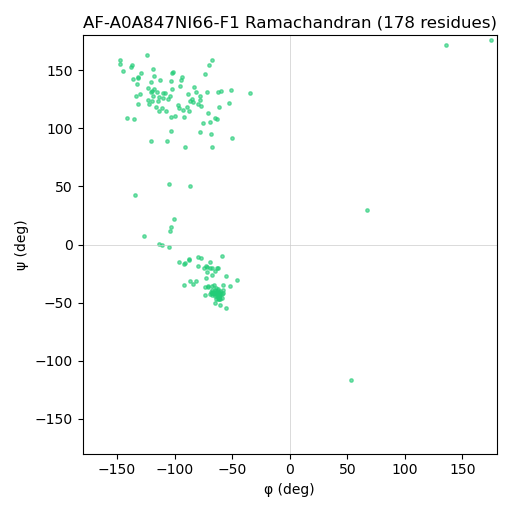5.31 101 LYS A N 1
ATOM 784 C CA . LYS A 1 101 ? 1.292 -0.668 -16.222 1.00 85.31 101 LYS A CA 1
ATOM 785 C C . LYS A 1 101 ? 1.814 -1.526 -17.376 1.00 85.31 101 LYS A C 1
ATOM 787 O O . LYS A 1 101 ? 1.096 -1.725 -18.348 1.00 85.31 101 LYS A O 1
ATOM 792 N N . HIS A 1 102 ? 3.056 -1.986 -17.277 1.00 83.62 102 HIS A N 1
ATOM 793 C CA . HIS A 1 102 ? 3.770 -2.646 -18.368 1.00 83.62 102 HIS A CA 1
ATOM 794 C C . HIS A 1 102 ? 4.347 -4.012 -17.975 1.00 83.62 102 HIS A C 1
ATOM 796 O O . HIS A 1 102 ? 5.079 -4.589 -18.771 1.00 83.62 102 HIS A O 1
ATOM 802 N N . GLY A 1 103 ? 4.029 -4.531 -16.782 1.00 78.25 103 GLY A N 1
ATOM 803 C CA . GLY A 1 103 ? 4.605 -5.762 -16.223 1.00 78.25 103 GLY A CA 1
ATOM 804 C C . GLY A 1 103 ? 4.544 -6.968 -17.154 1.00 78.25 103 GLY A C 1
ATOM 805 O O . GLY A 1 103 ? 5.504 -7.722 -17.235 1.00 78.25 103 GLY A O 1
ATOM 806 N N . ASP A 1 104 ? 3.471 -7.083 -17.927 1.00 83.00 104 ASP A N 1
ATOM 807 C CA . ASP A 1 104 ? 3.211 -8.166 -18.880 1.00 83.00 104 ASP A CA 1
ATOM 808 C C . ASP A 1 104 ? 4.260 -8.239 -20.008 1.00 83.00 104 ASP A C 1
ATOM 810 O O . ASP A 1 104 ? 4.399 -9.258 -20.679 1.00 83.00 104 ASP A O 1
ATOM 814 N N . ARG A 1 105 ? 4.984 -7.136 -20.233 1.00 84.19 105 ARG A N 1
ATOM 815 C CA . ARG A 1 105 ? 5.978 -6.954 -21.300 1.00 84.19 105 ARG A CA 1
ATOM 816 C C . ARG A 1 105 ? 7.407 -6.859 -20.759 1.00 84.19 105 ARG A C 1
ATOM 818 O O . ARG A 1 105 ? 8.335 -6.672 -21.547 1.00 84.19 105 ARG A O 1
ATOM 825 N N . LEU A 1 106 ? 7.583 -6.945 -19.436 1.00 88.25 106 LEU A N 1
ATOM 826 C CA . LEU A 1 106 ? 8.877 -6.858 -18.762 1.00 88.25 106 LEU A CA 1
ATOM 827 C C . LEU A 1 106 ? 9.446 -8.258 -18.505 1.00 88.25 106 LEU A C 1
ATOM 829 O O . LEU A 1 106 ? 8.749 -9.146 -18.020 1.00 88.25 106 LEU A O 1
ATOM 833 N N . VAL A 1 107 ? 10.740 -8.436 -18.761 1.00 88.00 107 VAL A N 1
ATOM 834 C CA . VAL A 1 107 ? 11.487 -9.664 -18.476 1.00 88.00 107 VAL A CA 1
ATOM 835 C C . VAL A 1 107 ? 12.669 -9.341 -17.568 1.00 88.00 107 VAL A C 1
ATOM 837 O O . VAL A 1 107 ? 13.505 -8.491 -17.867 1.00 88.00 107 VAL A O 1
ATOM 840 N N . ALA A 1 108 ? 12.729 -10.036 -16.439 1.00 87.75 108 ALA A N 1
ATOM 841 C CA . ALA A 1 108 ? 13.779 -9.895 -15.443 1.00 87.75 108 ALA A CA 1
ATOM 842 C C . ALA A 1 108 ? 15.003 -10.744 -15.824 1.00 87.75 108 ALA A C 1
ATOM 844 O O . ALA A 1 108 ? 14.887 -11.961 -15.971 1.00 87.75 108 ALA A O 1
ATOM 845 N N . LEU A 1 109 ? 16.174 -10.119 -15.961 1.00 86.06 109 LEU A N 1
ATOM 846 C CA . LEU A 1 109 ? 17.450 -10.801 -16.175 1.00 86.06 109 LEU A CA 1
ATOM 847 C C . LEU A 1 109 ? 18.263 -10.859 -14.880 1.00 86.06 109 LEU A C 1
ATOM 849 O O . LEU A 1 109 ? 18.247 -9.934 -14.071 1.00 86.06 109 LEU A O 1
ATOM 853 N N . ASN A 1 110 ? 19.035 -11.933 -14.715 1.00 81.81 110 ASN A N 1
ATOM 854 C CA . ASN A 1 110 ? 19.944 -12.106 -13.574 1.00 81.81 110 ASN A CA 1
ATOM 855 C C . ASN A 1 110 ? 21.266 -11.332 -13.732 1.00 81.81 110 ASN A C 1
ATOM 857 O O . ASN A 1 110 ? 22.050 -11.242 -12.789 1.00 81.81 110 ASN A O 1
ATOM 861 N N . SER A 1 111 ? 21.539 -10.792 -14.920 1.00 75.69 111 SER A N 1
ATOM 862 C CA . SER A 1 111 ? 22.768 -10.073 -15.248 1.00 75.69 111 SER A CA 1
ATOM 863 C C . SER A 1 111 ? 22.495 -8.962 -16.256 1.00 75.69 111 SER A C 1
ATOM 865 O O . SER A 1 111 ? 21.506 -9.006 -16.989 1.00 75.69 111 SER A O 1
ATOM 867 N N . ASP A 1 112 ? 23.390 -7.977 -16.303 1.00 72.88 112 ASP A N 1
ATOM 868 C CA . ASP A 1 112 ? 23.388 -6.965 -17.358 1.00 72.88 112 ASP A CA 1
ATOM 869 C C . ASP A 1 112 ? 23.755 -7.583 -18.715 1.00 72.88 112 ASP A C 1
ATOM 871 O O . ASP A 1 112 ? 24.398 -8.637 -18.788 1.00 72.88 112 ASP A O 1
ATOM 875 N N . LEU A 1 113 ? 23.367 -6.904 -19.796 1.00 69.44 113 LEU A N 1
ATOM 876 C CA . LEU A 1 113 ? 23.829 -7.241 -21.137 1.00 69.44 113 LEU A CA 1
ATOM 877 C C . LEU A 1 113 ? 25.318 -6.914 -21.262 1.00 69.44 113 LEU A C 1
ATOM 879 O O . LEU A 1 113 ? 25.712 -5.755 -21.371 1.00 69.44 113 LEU A O 1
ATOM 883 N N . ALA A 1 114 ? 26.149 -7.951 -21.253 1.00 55.00 114 ALA A N 1
ATOM 884 C CA . ALA A 1 114 ? 27.564 -7.854 -21.566 1.00 55.00 114 ALA A CA 1
ATOM 885 C C . ALA A 1 114 ? 27.755 -8.089 -23.069 1.00 55.00 114 ALA A C 1
ATOM 887 O O . ALA A 1 114 ? 28.022 -9.211 -23.491 1.00 55.00 114 ALA A O 1
ATOM 888 N N . SER A 1 115 ? 27.590 -7.046 -23.885 1.00 58.03 115 SER A N 1
ATOM 889 C CA . SER A 1 115 ? 28.032 -7.100 -25.281 1.00 58.03 115 SER A CA 1
ATOM 890 C C . SER A 1 115 ? 28.640 -5.763 -25.714 1.00 58.03 115 SER A C 1
ATOM 892 O O . SER A 1 115 ? 27.912 -4.776 -25.823 1.00 58.03 115 SER A O 1
ATOM 894 N N . PRO A 1 116 ? 29.969 -5.698 -25.906 1.00 54.53 116 PRO A N 1
ATOM 895 C CA . PRO A 1 116 ? 30.671 -4.461 -26.246 1.00 54.53 116 PRO A CA 1
ATOM 896 C C . PRO A 1 116 ? 30.530 -4.027 -27.716 1.00 54.53 116 PRO A C 1
ATOM 898 O O . PRO A 1 116 ? 30.879 -2.892 -28.018 1.00 54.53 116 PRO A O 1
ATOM 901 N N . ASP A 1 117 ? 30.008 -4.881 -28.604 1.00 61.03 117 ASP A N 1
ATOM 902 C CA . ASP A 1 117 ? 29.976 -4.645 -30.063 1.00 61.03 117 ASP A CA 1
ATOM 903 C C . ASP A 1 117 ? 28.597 -4.228 -30.612 1.00 61.03 117 ASP A C 1
ATOM 905 O O . ASP A 1 117 ? 28.385 -4.203 -31.821 1.00 61.03 117 ASP A O 1
ATOM 909 N N . ILE A 1 118 ? 27.641 -3.897 -29.739 1.00 73.50 118 ILE A N 1
ATOM 910 C CA . ILE A 1 118 ? 26.257 -3.610 -30.138 1.00 73.50 118 ILE A CA 1
ATOM 911 C C . ILE A 1 118 ?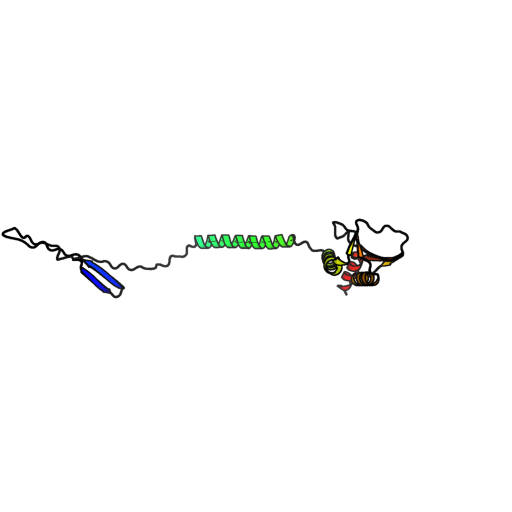 25.989 -2.100 -30.142 1.00 73.50 118 ILE A C 1
ATOM 913 O O . ILE A 1 118 ? 26.316 -1.393 -29.185 1.00 73.50 118 ILE A O 1
ATOM 917 N N . SER A 1 119 ? 25.351 -1.606 -31.206 1.00 79.25 119 SER A N 1
ATOM 918 C CA . SER A 1 119 ? 24.926 -0.209 -31.340 1.00 79.25 119 SER A CA 1
ATOM 919 C C . SER A 1 119 ? 23.927 0.142 -30.237 1.00 79.25 119 SER A C 1
ATOM 921 O O . SER A 1 119 ? 22.859 -0.458 -30.152 1.00 79.25 119 SER A O 1
ATOM 923 N N . THR A 1 120 ? 24.249 1.105 -29.369 1.00 81.19 120 THR A N 1
ATOM 924 C CA . THR A 1 120 ? 23.379 1.480 -28.240 1.00 81.19 120 THR A CA 1
ATOM 925 C C . THR A 1 120 ? 22.675 2.814 -28.476 1.00 81.19 120 THR A C 1
ATOM 927 O O . THR A 1 120 ? 23.310 3.845 -28.696 1.00 81.19 120 THR A O 1
ATOM 930 N N . TYR A 1 121 ? 21.344 2.815 -28.378 1.00 84.94 121 TYR A N 1
ATOM 931 C CA . TYR A 1 121 ? 20.498 3.995 -28.557 1.00 84.94 121 TYR A CA 1
ATOM 932 C C . TYR A 1 121 ? 19.803 4.360 -27.249 1.00 84.94 121 TYR A C 1
ATOM 934 O O . TYR A 1 121 ? 19.083 3.552 -26.665 1.00 84.94 121 TYR A O 1
ATOM 942 N N . ARG A 1 122 ? 19.987 5.596 -26.771 1.00 85.00 122 ARG A N 1
ATOM 943 C CA . ARG A 1 122 ? 19.360 6.049 -25.523 1.00 85.00 122 ARG A CA 1
ATOM 944 C C . ARG A 1 122 ? 17.957 6.596 -25.773 1.00 85.00 122 ARG A C 1
ATOM 946 O O . ARG A 1 122 ? 17.781 7.556 -26.522 1.00 85.00 122 ARG A O 1
ATOM 953 N N . VAL A 1 123 ? 16.969 6.023 -25.098 1.00 85.69 123 VAL A N 1
ATOM 954 C CA . VAL A 1 123 ? 15.563 6.433 -25.178 1.00 85.69 123 VAL A CA 1
ATOM 955 C C . VAL A 1 123 ? 15.245 7.415 -24.048 1.00 85.69 123 VAL A C 1
ATOM 957 O O . VAL A 1 123 ? 15.747 7.278 -22.935 1.00 85.69 123 VAL A O 1
ATOM 960 N N . LYS A 1 124 ? 14.421 8.435 -24.327 1.00 82.00 124 LYS A N 1
ATOM 961 C CA . LYS A 1 124 ? 14.098 9.505 -23.363 1.00 82.00 124 LYS A CA 1
ATOM 962 C C . LYS A 1 124 ? 13.015 9.128 -22.353 1.00 82.00 124 LYS A C 1
ATOM 964 O O . LYS A 1 124 ? 13.021 9.648 -21.239 1.00 82.00 124 LYS A O 1
ATOM 969 N N . SER A 1 125 ? 12.056 8.286 -22.737 1.00 84.88 125 SER A N 1
ATOM 970 C CA . SER A 1 125 ? 10.906 7.949 -21.897 1.00 84.88 125 SER A CA 1
ATOM 971 C C . SER A 1 125 ? 10.583 6.456 -21.913 1.00 84.88 125 SER A C 1
ATOM 973 O O . SER A 1 125 ? 10.873 5.747 -22.876 1.00 84.88 125 SER A O 1
ATOM 975 N N . ILE A 1 126 ? 9.948 5.979 -20.837 1.00 85.69 126 ILE A N 1
ATOM 976 C CA . ILE A 1 126 ? 9.471 4.592 -20.755 1.00 85.69 126 ILE A CA 1
ATOM 977 C C . ILE A 1 126 ? 8.357 4.309 -21.760 1.00 85.69 126 ILE A C 1
ATOM 979 O O . ILE A 1 126 ? 8.316 3.218 -22.310 1.00 85.69 126 ILE A O 1
ATOM 983 N N . ASP A 1 127 ? 7.485 5.281 -22.041 1.00 87.38 127 ASP A N 1
ATOM 984 C CA . ASP A 1 127 ? 6.400 5.085 -23.003 1.00 87.38 127 ASP A CA 1
ATOM 985 C C . ASP A 1 127 ? 6.953 4.916 -24.431 1.00 87.38 127 ASP A C 1
ATOM 987 O O . ASP A 1 127 ? 6.432 4.095 -25.182 1.00 87.38 127 ASP A O 1
ATOM 991 N N . ASP A 1 128 ? 8.036 5.616 -24.789 1.00 88.62 128 ASP A N 1
ATOM 992 C CA . ASP A 1 128 ? 8.701 5.439 -26.088 1.00 88.62 128 ASP A CA 1
ATOM 993 C C . ASP A 1 128 ? 9.390 4.073 -26.187 1.00 88.62 128 ASP A C 1
ATOM 995 O O . ASP A 1 128 ? 9.267 3.398 -27.207 1.00 88.62 128 ASP A O 1
ATOM 999 N N . LEU A 1 129 ? 10.050 3.622 -25.110 1.00 89.88 129 LEU A N 1
ATOM 1000 C CA . LEU A 1 129 ? 10.656 2.287 -25.065 1.00 89.88 129 LEU A CA 1
ATOM 1001 C C . LEU A 1 129 ? 9.594 1.183 -25.193 1.00 89.88 129 LEU A C 1
ATOM 1003 O O . LEU A 1 129 ? 9.816 0.188 -25.874 1.00 89.88 129 LEU A O 1
ATOM 1007 N N . VAL A 1 130 ? 8.425 1.367 -24.571 1.00 89.56 130 VAL A N 1
ATOM 1008 C CA . VAL A 1 130 ? 7.291 0.435 -24.675 1.00 89.56 130 VAL A CA 1
ATOM 1009 C C . VAL A 1 130 ? 6.699 0.408 -26.078 1.00 89.56 130 VAL A C 1
ATOM 1011 O O . VAL A 1 130 ? 6.388 -0.673 -26.568 1.00 89.56 130 VAL A O 1
ATOM 1014 N N . ARG A 1 131 ? 6.555 1.559 -26.740 1.00 90.31 131 ARG A N 1
ATOM 1015 C CA . ARG A 1 131 ? 6.092 1.604 -28.136 1.00 90.31 131 ARG A CA 1
ATOM 1016 C C . ARG A 1 131 ? 7.047 0.863 -29.056 1.00 90.31 131 ARG A C 1
ATOM 1018 O O . ARG A 1 131 ? 6.604 0.046 -29.849 1.00 90.31 131 ARG A O 1
ATOM 1025 N N . LEU A 1 132 ? 8.344 1.098 -28.884 1.00 90.12 132 LEU A N 1
ATOM 1026 C 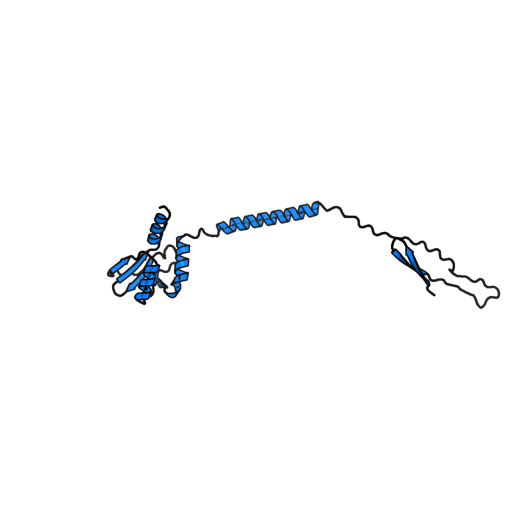CA . LEU A 1 132 ? 9.372 0.409 -29.649 1.00 90.12 132 LEU A CA 1
ATOM 1027 C C . LEU A 1 132 ? 9.333 -1.108 -29.406 1.00 90.12 132 LEU A C 1
ATOM 1029 O O . LEU A 1 132 ? 9.379 -1.889 -30.349 1.00 90.12 132 LEU A O 1
ATOM 1033 N N . ALA A 1 133 ? 9.194 -1.535 -28.150 1.00 89.06 133 ALA A N 1
ATOM 1034 C CA . ALA A 1 133 ? 9.048 -2.946 -27.797 1.00 89.06 133 ALA A CA 1
ATOM 1035 C C . ALA A 1 133 ? 7.826 -3.596 -28.472 1.00 89.06 133 ALA A C 1
ATOM 1037 O O . ALA A 1 133 ? 7.929 -4.709 -28.989 1.00 89.06 133 ALA A O 1
ATOM 1038 N N . ASP A 1 134 ? 6.691 -2.889 -28.501 1.00 90.44 134 ASP A N 1
ATOM 1039 C CA . ASP A 1 134 ? 5.460 -3.344 -29.154 1.00 90.44 134 ASP A CA 1
ATOM 1040 C C . ASP A 1 134 ? 5.616 -3.427 -30.683 1.00 90.44 134 ASP A C 1
ATOM 1042 O O . ASP A 1 134 ? 5.164 -4.400 -31.283 1.00 90.44 134 ASP A O 1
ATOM 1046 N N . GLU A 1 135 ? 6.268 -2.441 -31.310 1.00 90.44 135 GLU A N 1
ATOM 1047 C CA . GLU A 1 135 ? 6.519 -2.404 -32.760 1.00 90.44 135 GLU A CA 1
ATOM 1048 C C . GLU A 1 135 ? 7.481 -3.509 -33.209 1.00 90.44 135 GLU A C 1
ATOM 1050 O O . GLU A 1 135 ? 7.252 -4.163 -34.226 1.00 90.44 135 GLU A O 1
ATOM 1055 N N . ILE A 1 136 ? 8.534 -3.754 -32.426 1.00 89.75 136 ILE A N 1
ATOM 1056 C CA . ILE A 1 136 ? 9.531 -4.798 -32.694 1.00 89.75 136 ILE A CA 1
ATOM 1057 C C . ILE A 1 136 ? 9.009 -6.189 -32.272 1.00 89.75 136 ILE A C 1
ATOM 1059 O O . ILE A 1 136 ? 9.526 -7.223 -32.704 1.00 89.75 136 ILE A O 1
ATOM 1063 N N . GLY A 1 137 ? 7.979 -6.247 -31.424 1.00 86.94 137 GLY A N 1
ATOM 1064 C CA . GLY A 1 137 ? 7.432 -7.492 -30.885 1.00 86.94 137 GLY A CA 1
ATOM 1065 C C . GLY A 1 137 ? 8.396 -8.217 -29.939 1.00 86.94 137 GLY A C 1
ATOM 1066 O O . GLY A 1 137 ? 8.394 -9.449 -29.869 1.00 86.94 137 GLY A O 1
ATOM 1067 N N . LYS A 1 138 ? 9.257 -7.474 -29.233 1.00 89.50 138 LYS A N 1
ATOM 1068 C CA . LYS A 1 138 ? 10.253 -8.013 -28.290 1.00 89.50 138 LYS A CA 1
ATOM 1069 C C . LYS A 1 138 ? 9.985 -7.496 -26.875 1.00 89.50 138 LYS A C 1
ATOM 1071 O O . LYS A 1 138 ? 9.566 -6.353 -26.719 1.00 89.50 138 LYS A O 1
ATOM 1076 N N . PRO A 1 139 ? 10.232 -8.306 -25.831 1.00 88.88 139 PRO A N 1
ATOM 1077 C CA . PRO A 1 139 ? 10.038 -7.865 -24.457 1.00 88.88 139 PRO A CA 1
ATOM 1078 C C . PRO A 1 139 ? 11.086 -6.827 -24.045 1.00 88.88 139 PRO A C 1
ATOM 1080 O O . PRO A 1 139 ? 12.218 -6.831 -24.535 1.00 88.88 139 PRO A O 1
ATOM 1083 N N . ILE A 1 140 ? 10.722 -5.988 -23.078 1.00 90.94 140 ILE A N 1
ATOM 1084 C CA . ILE A 1 140 ? 11.658 -5.083 -22.412 1.00 90.94 140 ILE A CA 1
ATOM 1085 C C . ILE A 1 140 ? 12.339 -5.857 -21.294 1.00 90.94 140 ILE A C 1
ATOM 1087 O O . ILE A 1 140 ? 11.688 -6.406 -20.409 1.00 90.94 140 ILE A O 1
ATOM 1091 N N . MET A 1 141 ? 13.658 -5.870 -21.307 1.00 89.81 141 MET A N 1
ATOM 1092 C CA . MET A 1 141 ? 14.474 -6.551 -20.321 1.00 89.81 141 MET A CA 1
ATOM 1093 C C . MET A 1 141 ? 15.041 -5.556 -19.306 1.00 89.81 141 MET A C 1
ATOM 1095 O O . MET A 1 141 ? 15.295 -4.395 -19.623 1.00 89.81 141 MET A O 1
ATOM 1099 N N . TYR A 1 142 ? 15.221 -6.002 -18.068 1.00 88.69 142 TYR A N 1
ATOM 1100 C CA . TYR A 1 142 ? 15.868 -5.225 -17.011 1.00 88.69 142 TYR A CA 1
ATOM 1101 C C . TYR A 1 142 ? 16.621 -6.162 -16.073 1.00 88.69 142 TYR A C 1
ATOM 1103 O O . TYR A 1 142 ? 16.276 -7.337 -15.944 1.00 88.69 142 TYR A O 1
ATOM 1111 N N . LYS A 1 143 ? 17.646 -5.653 -15.392 1.00 87.12 143 LYS A N 1
ATOM 1112 C CA . LYS A 1 143 ? 18.362 -6.434 -14.384 1.00 87.12 143 LYS A CA 1
ATOM 1113 C C . LYS A 1 143 ? 17.566 -6.488 -13.088 1.00 87.12 143 LYS A C 1
ATOM 1115 O O . LYS A 1 143 ? 17.237 -5.455 -12.508 1.00 87.12 143 LYS A O 1
ATOM 1120 N N . TYR A 1 144 ? 17.293 -7.695 -12.611 1.00 84.56 144 TYR A N 1
ATOM 1121 C CA . TYR A 1 144 ? 16.665 -7.895 -11.318 1.00 84.56 144 TYR A CA 1
ATOM 1122 C C . TYR A 1 144 ? 17.683 -7.729 -10.186 1.00 84.56 144 TYR A C 1
ATOM 1124 O O . TYR A 1 144 ? 18.720 -8.389 -10.173 1.00 84.56 144 TYR A O 1
ATOM 1132 N N . SER A 1 145 ? 17.360 -6.884 -9.210 1.00 82.31 145 SER A N 1
ATOM 1133 C CA . SER A 1 145 ? 18.072 -6.767 -7.938 1.00 82.31 145 SER A CA 1
ATOM 1134 C C . SER A 1 145 ? 17.074 -6.621 -6.792 1.00 82.31 145 SER A C 1
ATOM 1136 O O . SER A 1 145 ? 15.968 -6.120 -6.972 1.00 82.31 145 SER A O 1
ATOM 1138 N N . SER A 1 146 ? 17.461 -7.053 -5.594 1.00 76.69 146 SER A N 1
ATOM 1139 C CA . SER A 1 146 ? 16.673 -6.833 -4.376 1.00 76.69 146 SER A CA 1
ATOM 1140 C C . SER A 1 146 ? 16.568 -5.345 -4.015 1.00 76.69 146 SER A C 1
ATOM 1142 O O . SER A 1 146 ? 15.640 -4.956 -3.304 1.00 76.69 146 SER A O 1
ATOM 1144 N N . ASP A 1 147 ? 17.503 -4.519 -4.496 1.00 78.25 147 ASP A N 1
ATOM 1145 C CA . ASP A 1 147 ? 17.453 -3.065 -4.369 1.00 78.25 147 ASP A CA 1
ATOM 1146 C C . ASP A 1 147 ? 16.872 -2.436 -5.647 1.00 78.25 147 ASP A C 1
ATOM 1148 O O . ASP A 1 147 ? 17.429 -2.561 -6.739 1.00 78.25 147 ASP A O 1
ATOM 1152 N N . TYR A 1 148 ? 15.757 -1.711 -5.509 1.00 73.25 148 TYR A N 1
ATOM 1153 C CA . TYR A 1 148 ? 15.114 -1.011 -6.626 1.00 73.25 148 TYR A CA 1
ATOM 1154 C C . TYR A 1 148 ? 16.001 0.086 -7.230 1.00 73.25 148 TYR A C 1
ATOM 1156 O O . TYR A 1 148 ? 15.764 0.496 -8.363 1.00 73.25 148 TYR A O 1
ATOM 1164 N N . LYS A 1 149 ? 17.010 0.572 -6.495 1.00 75.00 149 LYS A N 1
ATOM 1165 C CA . LYS A 1 149 ? 17.971 1.567 -6.993 1.00 75.00 149 LYS A CA 1
ATOM 1166 C C . LYS A 1 149 ? 18.938 0.991 -8.019 1.00 75.00 149 LYS A C 1
ATOM 1168 O O . LYS A 1 149 ? 19.465 1.738 -8.833 1.00 75.00 149 LYS A O 1
ATOM 1173 N N . GLU A 1 150 ? 19.148 -0.321 -7.987 1.00 76.56 150 GLU A N 1
ATOM 1174 C CA . GLU A 1 150 ? 19.981 -1.031 -8.958 1.00 76.56 150 GLU A CA 1
ATOM 1175 C C . GLU A 1 150 ? 19.187 -1.466 -10.201 1.00 76.56 150 GLU A C 1
ATOM 1177 O O . GLU A 1 150 ? 19.778 -1.845 -11.209 1.00 76.56 150 GLU A O 1
ATOM 1182 N N . MET A 1 151 ? 17.852 -1.388 -10.152 1.00 80.81 151 MET A N 1
ATOM 1183 C CA . MET A 1 151 ? 16.955 -1.626 -11.288 1.00 80.81 151 MET A CA 1
ATOM 1184 C C . MET A 1 151 ? 16.756 -0.343 -12.121 1.00 80.81 151 MET A C 1
ATOM 1186 O O . MET A 1 151 ? 15.629 0.084 -12.375 1.00 80.81 151 MET A O 1
ATOM 1190 N N . ASP A 1 152 ? 17.843 0.322 -12.510 1.00 80.50 152 ASP A N 1
ATOM 1191 C CA . ASP A 1 152 ? 17.791 1.649 -13.139 1.00 80.50 152 ASP A CA 1
ATOM 1192 C C . ASP A 1 152 ? 17.730 1.633 -14.672 1.00 80.50 152 ASP A C 1
ATOM 1194 O O . ASP A 1 152 ? 17.343 2.632 -15.289 1.00 80.50 152 ASP A O 1
ATOM 1198 N N . ARG A 1 153 ? 18.072 0.495 -15.283 1.00 85.75 153 ARG A N 1
ATOM 1199 C CA . ARG A 1 153 ? 18.230 0.342 -16.730 1.00 85.75 153 ARG A CA 1
ATOM 1200 C C . ARG A 1 153 ? 17.271 -0.682 -17.316 1.00 85.75 153 ARG A C 1
ATOM 1202 O O . ARG A 1 153 ? 17.218 -1.836 -16.893 1.00 85.75 153 ARG A O 1
ATOM 1209 N N . PHE A 1 154 ? 16.555 -0.239 -18.341 1.00 88.25 154 PHE A N 1
ATOM 1210 C CA . PHE A 1 154 ? 15.615 -1.038 -19.121 1.00 88.25 154 PHE A CA 1
ATOM 1211 C C . PHE A 1 154 ? 16.079 -1.038 -20.565 1.00 88.25 154 PHE A C 1
ATOM 1213 O O . PHE A 1 154 ? 16.514 0.001 -21.064 1.00 88.25 154 PHE A O 1
ATOM 1220 N N . TYR A 1 155 ? 15.986 -2.177 -21.238 1.00 89.25 155 TYR A N 1
ATOM 1221 C CA . TYR A 1 155 ? 16.488 -2.302 -22.594 1.00 89.25 155 TYR A CA 1
ATOM 1222 C C . TYR A 1 155 ? 15.658 -3.219 -23.481 1.00 89.25 155 TYR A C 1
ATOM 1224 O O . TYR A 1 155 ? 15.063 -4.193 -23.028 1.00 89.25 155 TYR A O 1
ATOM 1232 N N . VAL A 1 156 ? 15.645 -2.904 -24.772 1.00 89.75 156 VAL A N 1
ATOM 1233 C CA . VAL A 1 156 ? 15.061 -3.730 -25.833 1.00 89.75 156 VAL A CA 1
ATOM 1234 C C . VAL A 1 156 ? 16.173 -4.063 -26.813 1.00 89.75 156 VAL A C 1
ATOM 1236 O O . VAL A 1 156 ? 16.920 -3.176 -27.221 1.00 89.75 156 VAL A O 1
ATOM 1239 N N . ILE A 1 157 ? 16.291 -5.341 -27.164 1.00 87.62 157 ILE A N 1
ATOM 1240 C CA . ILE A 1 157 ? 17.306 -5.832 -28.099 1.00 87.62 157 ILE A CA 1
ATOM 1241 C C . ILE A 1 157 ? 16.634 -6.107 -29.436 1.00 87.62 157 ILE A C 1
ATOM 1243 O O . ILE A 1 157 ? 15.653 -6.858 -29.498 1.00 87.62 157 ILE A O 1
ATOM 1247 N N . HIS A 1 158 ? 17.191 -5.537 -30.494 1.00 86.94 158 HIS A N 1
ATOM 1248 C CA . HIS A 1 158 ? 16.788 -5.790 -31.861 1.00 86.94 158 HIS A CA 1
ATOM 1249 C C . HIS A 1 158 ? 18.026 -5.977 -32.729 1.00 86.94 158 HIS A C 1
ATOM 1251 O O . HIS A 1 158 ? 18.739 -5.019 -32.994 1.00 86.94 158 HIS A O 1
ATOM 1257 N N . GLU A 1 159 ? 18.280 -7.217 -33.150 1.00 83.75 159 GLU A N 1
ATOM 1258 C CA . GLU A 1 159 ? 19.452 -7.559 -33.968 1.00 83.75 159 GLU A CA 1
ATOM 1259 C C . GLU A 1 159 ? 20.756 -7.067 -33.310 1.00 83.75 159 GLU A C 1
ATOM 1261 O O . GLU A 1 159 ? 21.058 -7.497 -32.194 1.00 83.75 159 GLU A O 1
ATOM 1266 N N . ASP A 1 160 ? 21.471 -6.149 -33.962 1.00 83.12 160 ASP A N 1
ATOM 1267 C CA . ASP A 1 160 ? 22.720 -5.542 -33.490 1.00 83.12 160 ASP A CA 1
ATOM 1268 C C . ASP A 1 160 ? 22.506 -4.139 -32.883 1.00 83.12 160 ASP A C 1
ATOM 1270 O O . ASP A 1 160 ? 23.436 -3.331 -32.777 1.00 83.12 160 ASP A O 1
ATOM 1274 N N . GLU A 1 161 ? 21.279 -3.848 -32.444 1.00 86.19 161 GLU A N 1
ATOM 1275 C CA . GLU A 1 161 ? 20.886 -2.603 -31.791 1.00 86.19 161 GLU A CA 1
ATOM 1276 C C . GLU A 1 161 ? 20.265 -2.860 -30.409 1.00 86.19 161 GLU A C 1
ATOM 1278 O O . GLU A 1 161 ? 19.394 -3.715 -30.218 1.00 86.19 161 GLU A O 1
ATOM 1283 N N . VAL A 1 162 ? 20.686 -2.080 -29.414 1.00 87.50 162 VAL A N 1
ATOM 1284 C CA . VAL A 1 162 ? 20.124 -2.100 -28.060 1.00 87.50 162 VAL A CA 1
ATOM 1285 C C . VAL A 1 162 ? 19.611 -0.715 -27.708 1.00 87.50 162 VAL A C 1
ATOM 1287 O O . VAL A 1 162 ? 20.358 0.260 -27.644 1.00 87.50 162 VAL A O 1
ATOM 1290 N N . TYR A 1 163 ? 18.324 -0.640 -27.402 1.00 88.44 163 TYR A N 1
ATOM 1291 C CA . TYR A 1 163 ? 17.663 0.584 -26.979 1.00 88.44 163 TYR A CA 1
ATOM 1292 C C . TYR A 1 163 ? 17.608 0.618 -25.460 1.00 88.44 163 TYR A C 1
ATOM 1294 O O . TYR A 1 163 ? 16.983 -0.256 -24.871 1.00 88.44 163 TYR A O 1
ATOM 1302 N N . ILE A 1 164 ? 18.255 1.596 -24.824 1.00 88.44 164 ILE A N 1
ATOM 1303 C CA . ILE A 1 164 ? 18.414 1.679 -23.364 1.00 88.44 164 ILE A CA 1
ATOM 1304 C C . ILE A 1 164 ? 17.685 2.904 -22.819 1.00 88.44 164 ILE A C 1
ATOM 1306 O O . ILE A 1 164 ? 17.889 4.027 -23.283 1.00 88.44 164 ILE A O 1
ATOM 1310 N N . LEU A 1 165 ? 16.890 2.703 -21.774 1.00 87.00 165 LEU A N 1
ATOM 1311 C CA . LEU A 1 165 ? 16.348 3.758 -20.930 1.00 87.00 165 LEU A CA 1
ATOM 1312 C C . LEU A 1 165 ? 16.999 3.699 -19.552 1.00 87.00 165 LEU A C 1
ATOM 1314 O O . LEU A 1 165 ? 17.004 2.656 -18.902 1.00 87.00 165 LEU A O 1
ATOM 1318 N N . ASP A 1 166 ? 17.466 4.854 -19.098 1.00 85.50 166 ASP A N 1
ATOM 1319 C CA . ASP A 1 166 ? 17.969 5.070 -17.747 1.00 85.50 166 ASP A CA 1
ATOM 1320 C C . ASP A 1 166 ? 16.953 5.916 -16.967 1.00 85.50 166 ASP A C 1
ATOM 1322 O O . ASP A 1 166 ? 16.680 7.070 -17.316 1.00 85.50 166 ASP A O 1
ATOM 1326 N N . ILE A 1 167 ? 16.351 5.336 -15.927 1.00 80.44 167 ILE A N 1
ATOM 1327 C CA . ILE A 1 167 ? 15.353 6.043 -15.117 1.00 80.44 167 ILE A CA 1
ATOM 1328 C C . ILE A 1 167 ? 15.977 7.105 -14.221 1.00 80.44 167 ILE A C 1
ATOM 1330 O O . ILE A 1 167 ? 15.302 8.099 -13.941 1.00 80.44 167 ILE A O 1
ATOM 1334 N N . ASN A 1 168 ? 17.231 6.944 -13.798 1.00 76.38 168 ASN A N 1
ATOM 1335 C CA . ASN A 1 168 ? 17.902 7.947 -12.977 1.00 76.38 168 ASN A CA 1
ATOM 1336 C C . ASN A 1 168 ? 18.071 9.248 -13.773 1.00 76.38 168 ASN A C 1
ATOM 1338 O O . ASN A 1 168 ? 17.746 10.329 -13.275 1.00 76.38 168 ASN A O 1
ATOM 1342 N N . ASP A 1 169 ? 18.444 9.144 -15.049 1.00 72.69 169 ASP A N 1
ATOM 1343 C CA . ASP A 1 169 ? 18.540 10.301 -15.949 1.00 72.69 169 ASP A CA 1
ATOM 1344 C C . ASP A 1 169 ? 17.158 10.871 -16.331 1.00 72.69 169 ASP A C 1
ATOM 1346 O O . ASP A 1 169 ? 16.936 12.086 -16.368 1.00 72.69 169 ASP A O 1
ATOM 1350 N N . ALA A 1 170 ? 16.158 10.003 -16.516 1.00 63.53 170 ALA A N 1
ATOM 1351 C CA . ALA A 1 170 ? 14.775 10.427 -16.745 1.00 63.53 170 ALA A CA 1
ATOM 1352 C C . ALA A 1 170 ? 14.108 11.072 -15.508 1.00 63.53 170 ALA A C 1
ATOM 1354 O O . ALA A 1 170 ? 13.043 11.680 -15.634 1.00 63.53 170 ALA A O 1
ATOM 1355 N N . LEU A 1 171 ? 14.673 10.917 -14.306 1.00 64.12 171 LEU A N 1
ATOM 1356 C CA . LEU A 1 171 ? 14.226 11.576 -13.071 1.00 64.12 171 LEU A CA 1
ATOM 1357 C C . LEU A 1 171 ? 14.947 12.904 -12.826 1.00 64.12 171 LEU A C 1
ATOM 1359 O O . LEU A 1 171 ? 14.316 13.843 -12.340 1.00 64.12 171 LEU A O 1
ATOM 1363 N N . GLY A 1 172 ? 16.229 13.009 -13.191 1.00 58.50 172 GLY A N 1
ATOM 1364 C CA . GLY A 1 172 ? 16.971 14.274 -13.152 1.00 58.50 172 GLY A CA 1
ATOM 1365 C C . GLY A 1 172 ? 16.316 15.358 -14.016 1.00 58.50 172 GLY A C 1
ATOM 1366 O O . GLY A 1 172 ? 16.130 16.484 -13.560 1.00 58.50 172 GLY A O 1
ATOM 1367 N N . ASN A 1 173 ? 15.852 14.980 -15.210 1.00 54.16 173 ASN A N 1
ATOM 1368 C CA . ASN A 1 173 ? 15.148 15.873 -16.141 1.00 54.16 173 ASN A CA 1
ATOM 1369 C C . ASN A 1 173 ? 13.712 16.244 -15.713 1.00 54.16 173 ASN A C 1
ATOM 1371 O O . ASN A 1 173 ? 13.146 17.212 -16.218 1.00 54.16 173 ASN A O 1
ATOM 1375 N N . ASP A 1 174 ? 13.097 15.479 -14.806 1.00 52.56 174 ASP A N 1
ATOM 1376 C CA . ASP A 1 174 ? 11.750 15.769 -14.292 1.00 52.56 174 ASP A CA 1
ATOM 1377 C C . ASP A 1 174 ? 11.816 16.788 -13.142 1.00 52.56 174 ASP A C 1
ATOM 1379 O O . ASP A 1 174 ? 10.972 17.673 -13.042 1.00 52.56 174 ASP A O 1
ATOM 1383 N N . LYS A 1 175 ? 12.884 16.743 -12.327 1.00 47.06 175 LYS A N 1
ATOM 1384 C CA . LYS A 1 175 ? 13.141 17.747 -11.280 1.00 47.06 175 LYS A CA 1
ATOM 1385 C C . LYS A 1 175 ? 13.417 19.138 -11.854 1.00 47.06 175 LYS A C 1
ATOM 1387 O O . LYS A 1 175 ? 12.883 20.108 -11.331 1.00 47.06 175 LYS A O 1
ATOM 1392 N N . SER A 1 176 ? 14.154 19.243 -12.965 1.00 48.81 176 SER A N 1
ATOM 1393 C CA . SER A 1 176 ? 14.404 20.538 -13.623 1.00 48.81 176 SER A CA 1
ATOM 1394 C C . SER A 1 176 ? 13.148 21.162 -14.237 1.00 48.81 176 SER A C 1
ATOM 1396 O O . SER A 1 176 ? 13.116 22.361 -14.486 1.00 48.81 176 SER A O 1
ATOM 1398 N N . LYS A 1 177 ? 12.105 20.363 -14.494 1.00 47.53 177 LYS A N 1
ATOM 1399 C CA . LYS A 1 177 ? 10.838 20.826 -15.073 1.00 47.53 177 LYS A CA 1
ATOM 1400 C C . LYS A 1 177 ? 9.831 21.313 -14.027 1.00 47.53 177 LYS A C 1
ATOM 1402 O O . LYS A 1 177 ? 8.834 21.921 -14.392 1.00 47.53 177 LYS A O 1
ATOM 1407 N N . ILE A 1 178 ? 10.079 21.022 -12.749 1.00 48.12 178 ILE A N 1
ATOM 1408 C CA . ILE A 1 178 ? 9.256 21.463 -11.612 1.00 48.12 178 ILE A CA 1
ATOM 1409 C C . ILE A 1 178 ? 9.762 22.815 -11.062 1.00 48.12 178 ILE A C 1
ATOM 1411 O O . ILE A 1 178 ? 9.024 23.506 -10.367 1.00 48.12 178 ILE A O 1
ATOM 1415 N N . GLU A 1 179 ? 10.985 23.225 -11.418 1.00 48.69 179 GLU A N 1
ATOM 1416 C CA . GLU A 1 179 ? 11.607 24.500 -11.016 1.00 48.69 179 GLU A CA 1
ATOM 1417 C C . GLU A 1 179 ? 11.603 25.582 -12.122 1.00 48.69 179 GLU A C 1
ATOM 1419 O O . GLU A 1 179 ? 12.329 26.568 -12.010 1.00 48.69 179 GLU A O 1
ATOM 1424 N N . SER A 1 180 ? 10.811 25.427 -13.195 1.00 37.66 180 SER A N 1
ATOM 1425 C CA . SER A 1 180 ? 10.645 26.438 -14.263 1.00 37.66 180 SER A CA 1
ATOM 1426 C C . SER A 1 180 ? 9.215 26.949 -14.370 1.00 37.66 180 SER A C 1
ATOM 1428 O O . SER A 1 180 ? 8.295 26.102 -14.381 1.00 37.66 180 SER A O 1
#

Solvent-accessible surface area (backbone atoms only — not comparable to full-atom values): 11241 Å² total; per-residue (Å²): 106,78,44,79,46,76,48,81,51,104,88,48,77,47,78,49,76,47,73,54,48,78,47,75,71,90,87,58,100,72,74,71,81,46,63,54,79,83,76,87,78,92,82,80,90,84,80,89,76,87,74,84,75,78,79,60,64,66,61,56,49,52,53,50,51,54,52,50,52,52,52,52,50,50,53,50,49,54,58,57,50,53,71,65,55,59,83,70,45,73,63,57,57,51,50,53,49,47,50,70,76,45,41,95,45,53,43,78,32,92,57,77,91,89,65,95,89,50,50,75,44,82,46,82,47,71,70,58,51,50,50,51,24,64,74,72,72,42,60,35,33,31,38,61,54,97,48,71,83,70,48,36,48,39,33,36,74,52,95,67,36,36,41,36,34,49,51,66,62,50,46,57,62,50,57,61,60,74,77,108

Mean predicted aligned error: 18.71 Å

Secondary structure (DSSP, 8-state):
--EEEEEEETTEEEEEEE---EE--SS-SS---EE-----------------PPP-HHHHHHHHHHHHHHHHHHHHHHHHHHHHS----HHHHHHHHHHHHHGGGEEEESS----TTSEEEE-S-HHHHHHHHHHHT-PEEEE--SSTTT--EEEEEETTEEEEEEHHHHHHHHHTTT--

Nearest PDB structures (foldseek):
  2qlz-assembly2_D  TM=3.351E-01  e=2.024E-01  unclassified
  2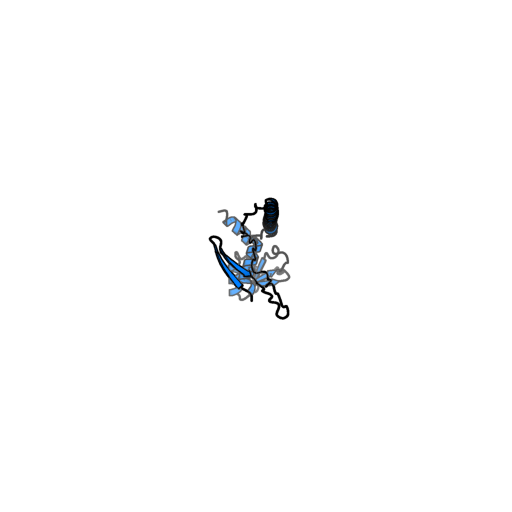qlz-assembly1_A  TM=2.708E-01  e=1.898E-01  unclassified
  2qlz-assembly2_C  TM=2.339E-01  e=5.298E-01  unclassified
  2qlz-assembly1_B  TM=2.215E-01  e=5.649E-01  unclassified
  2quf-assembly1_A  TM=2.275E-01  e=6.422E-01  unclassified

Foldseek 3Di:
DKDWDWDQDPQGIDIDIDDWDWDWDDPDPDTDIDIPPDDDDDDDDDDDDDDDDPPPPVVVVVVVVVVVVVVVVVVVCVVVVVVVVPPCPPLNVVVVVCCVPPVVQEDEDQDDDPDPQAAEAEDLDPVVQVVVCVVQVHGKYFYDDPDSVRRQWIWTDDDRYIYIYGVVVNVVVVVVVVVD

Radius of gyration: 48.72 Å; Cα contacts (8 Å, |Δi|>4): 171; chains: 1; bounding box: 106×57×112 Å

Sequence (180 aa):
MDINIQGETDKGSIEETITPSIVIPLNTSMFQISGNTELDIPGAIEETTQIQLPVDKKQVALFGIILGFLLLGLIYVIFFTNATIKIIDPLEKKMRKIFKKHGDRLVALNSDLASPDISTYRVKSIDDLVRLADEIGKPIMYKYSSDYKEMDRFYVIHEDEVYILDINDALGNDKSKIES

pLDDT: mean 76.79, std 12.22, range [37.66, 95.56]